Protein AF-A0A1X6PIV1-F1 (afdb_monomer)

Nearest PDB structures (foldseek):
  4rwa-assembly1_A  TM=2.206E-01  e=3.289E+00  Escherichia coli
  4rwa-assembly2_B  TM=2.216E-01  e=5.659E+00  Escherichia coli

Secondary structure (DSSP, 8-state):
--HHHHHHHHHHHHHHHHHHHHHHHHHHHHHHHHHHHHHHHHHHHHHHHHHHHHHHHHHHHHHHHHHHHHHHHHHHTT------------------------------------------------------------------------PPPP-----PPPPHHHHHHHHHHHHHHHTT-BTT-EEEE-SS-EEEEPPP-TT--HHHHHHHHHT-BTTB--HHHHHHHHTTGGGSSS-HHHHHHHHHHS-TTSHHHHHHHHHHHHHHHHHHHHHHHHHHHHHHTTS-SHHHHHHHHHHHS----

Foldseek 3Di:
DDPVVVVVVVVVVVVVVVVVVVVVVVVVVVVVVVVVVVVVVVVVVVVVVCVVVVVVVVVVVVVVVVVVVVVVVVVVVVPDDDDDDDDDDDDDDDDDDDDDDDDDDDDDDDDDDDDDDDDDDDDDDDDDDDDDDDDDDDDDDDDDPDDPPPDPPDPPPPPPPQDPQAVLQVVVVVVLVVVLQQVVWDWDDDSHHIATQDDDDPPDFVLVLLCLQQVRDVSHDHVVVRCVRPNCVNLVDDDPVSSVVCCVSPPCLFLLVLQLVVVCVVCCVPPNRVVSSVVLCVVCPPQDTPVSSRVVSCVVRPDDD

Solvent-accessible surface area (backbone atoms only — not comparable to full-atom values): 19237 Å² total; per-residue (Å²): 135,60,73,68,60,55,54,52,52,53,51,52,51,52,53,52,54,53,54,51,53,50,51,51,54,52,50,50,54,50,51,51,51,52,50,51,54,52,48,54,55,50,50,53,53,48,52,58,49,46,68,55,50,52,56,54,56,47,51,56,52,51,52,52,49,52,56,49,51,52,57,54,49,58,61,59,70,75,72,74,88,79,89,82,92,75,91,78,81,89,75,85,78,77,83,83,79,84,84,88,84,85,90,84,83,85,84,86,85,89,84,85,89,83,85,89,89,88,89,88,79,90,87,84,90,89,90,88,83,86,86,89,86,88,88,84,90,81,90,85,88,79,95,74,88,76,75,81,80,77,73,73,79,70,78,74,77,75,74,72,78,73,41,71,64,24,54,52,28,47,52,54,51,50,54,38,47,74,66,44,27,42,65,94,45,52,72,46,73,59,91,59,44,40,41,61,40,78,77,75,83,79,91,62,57,53,68,55,52,48,36,34,35,70,71,19,48,93,43,32,60,17,46,56,59,46,39,72,76,55,45,73,52,46,45,71,50,77,57,69,71,55,23,54,48,42,53,67,76,66,32,78,83,39,10,54,53,35,39,48,53,53,50,40,72,75,45,26,91,80,62,37,65,67,53,53,53,51,52,54,47,64,74,51,58,92,56,68,55,53,69,51,42,28,52,52,28,28,69,78,33,61,86,86,128

Mean predicted aligned error: 21.58 Å

Organism: Porphyra umbilicalis (NCBI:txid2786)

Radius of gyration: 37.42 Å; Cα contacts (8 Å, |Δi|>4): 170; chains: 1; bounding box: 108×67×101 Å

Sequence (305 aa):
MSRTVKVAVEAVAAASSSGVLDVEQRLSRQIDAVAATTRTRNDERFDELMMVVAPMAQELRDLRREVAALRDGEVASLSWGGGVAVGATPTTAAWGTVSSVSPVADPSTAIQTAVHPAAVDAGGLVARGAPVASLGVVLSPTTARSPLSSRPPLPVACAVPLSAPLIRDRDNVRQLQLAHKLDGVDLFEDGRQCVPMLTMAVGKGWEVALDEYATGLEKRVAIRELEALFGDRWRKVGDKGRARRQGKLYSTRAGIYLAFASEYGKRGAAVGVETIVSDIKAKYAGRGGAIEVFKLARADYPPQF

pLDDT: mean 71.75, std 24.58, range [24.53, 96.5]

Structure (mmCIF, N/CA/C/O backbone):
data_AF-A0A1X6PIV1-F1
#
_entry.id   AF-A0A1X6PIV1-F1
#
loop_
_atom_site.group_PDB
_atom_site.id
_atom_site.type_symbol
_atom_site.label_atom_id
_atom_site.label_alt_id
_atom_site.label_comp_id
_atom_site.label_asym_id
_atom_site.label_entity_id
_atom_site.label_seq_id
_atom_site.pdbx_PDB_ins_code
_atom_site.Cartn_x
_atom_site.Cartn_y
_atom_site.Cartn_z
_atom_site.occupancy
_atom_site.B_iso_or_equiv
_atom_site.auth_seq_id
_atom_site.auth_comp_id
_atom_site.auth_asym_id
_atom_site.auth_atom_id
_atom_site.pdbx_PDB_model_num
ATOM 1 N N . MET A 1 1 ? -49.540 -5.028 39.410 1.00 58.00 1 MET A N 1
ATOM 2 C CA . MET A 1 1 ? -48.324 -5.725 39.889 1.00 58.00 1 MET A CA 1
ATOM 3 C C . MET A 1 1 ? -47.820 -5.034 41.145 1.00 58.00 1 MET A C 1
ATOM 5 O O . MET A 1 1 ? -47.636 -3.823 41.119 1.00 58.00 1 MET A O 1
ATOM 9 N N . SER A 1 2 ? -47.655 -5.769 42.245 1.00 75.69 2 SER A N 1
ATOM 10 C CA . SER A 1 2 ? -47.250 -5.205 43.541 1.00 75.69 2 SER A CA 1
ATOM 11 C C . SER A 1 2 ? -45.775 -4.790 43.543 1.00 75.69 2 SER A C 1
ATOM 13 O O . SER A 1 2 ? -44.947 -5.443 42.911 1.00 75.69 2 SER A O 1
ATOM 15 N N . ARG A 1 3 ? -45.435 -3.726 44.285 1.00 79.81 3 ARG A N 1
ATOM 16 C CA . ARG A 1 3 ? -44.076 -3.153 44.408 1.00 79.81 3 ARG A CA 1
ATOM 17 C C . ARG A 1 3 ? -42.996 -4.207 44.697 1.00 79.81 3 ARG A C 1
ATOM 19 O O . ARG A 1 3 ? -41.895 -4.114 44.170 1.00 79.81 3 ARG A O 1
ATOM 26 N N . THR A 1 4 ? -43.341 -5.241 45.457 1.00 77.88 4 THR A N 1
ATOM 27 C CA . THR A 1 4 ? -42.475 -6.378 45.798 1.00 77.88 4 THR A CA 1
ATOM 28 C C . THR A 1 4 ? -42.041 -7.198 44.580 1.00 77.88 4 THR A C 1
ATOM 30 O O . THR A 1 4 ? -40.888 -7.603 44.494 1.00 77.88 4 THR A O 1
ATOM 33 N N . VAL A 1 5 ? -42.935 -7.401 43.607 1.00 77.38 5 VAL A N 1
ATOM 34 C CA . VAL A 1 5 ? -42.641 -8.171 42.385 1.00 77.38 5 VAL A CA 1
ATOM 35 C C . VAL A 1 5 ? -41.640 -7.420 41.509 1.00 77.38 5 VAL A C 1
ATOM 37 O O . VAL A 1 5 ? -40.714 -8.021 40.978 1.00 77.38 5 VAL A O 1
ATOM 40 N N . LYS A 1 6 ? -41.769 -6.091 41.418 1.00 84.50 6 LYS A N 1
ATOM 41 C CA . LYS A 1 6 ? -40.824 -5.249 40.674 1.00 84.50 6 LYS A CA 1
ATOM 42 C C . LYS A 1 6 ? -39.410 -5.317 41.266 1.00 84.50 6 LYS A C 1
ATOM 44 O O . LYS A 1 6 ? -38.455 -5.517 40.526 1.00 84.50 6 LYS A O 1
ATOM 49 N N . VAL A 1 7 ? -39.294 -5.226 42.593 1.00 81.88 7 VAL A N 1
ATOM 50 C CA . VAL A 1 7 ? -37.999 -5.318 43.293 1.00 81.88 7 VAL A CA 1
ATOM 51 C C . VAL A 1 7 ? -37.350 -6.691 43.090 1.00 81.88 7 VAL A C 1
ATOM 53 O O . VAL A 1 7 ? -36.146 -6.770 42.866 1.00 81.88 7 VAL A O 1
ATOM 56 N N . ALA A 1 8 ? -38.138 -7.770 43.112 1.00 75.50 8 ALA A N 1
ATOM 57 C CA . ALA A 1 8 ? -37.625 -9.115 42.860 1.00 75.50 8 ALA A CA 1
ATOM 58 C C . ALA A 1 8 ? -37.081 -9.276 41.426 1.00 75.50 8 ALA A C 1
ATOM 60 O O . ALA A 1 8 ? -36.011 -9.849 41.241 1.00 75.50 8 ALA A O 1
ATOM 61 N N . VAL A 1 9 ? -37.771 -8.731 40.418 1.00 72.69 9 VAL A N 1
ATOM 62 C CA . VAL A 1 9 ? -37.322 -8.781 39.013 1.00 72.69 9 VAL A CA 1
ATOM 63 C C . VAL A 1 9 ? -36.038 -7.974 38.803 1.00 72.69 9 VAL A C 1
ATOM 65 O O . VAL A 1 9 ? -35.112 -8.460 38.157 1.00 72.69 9 VAL A O 1
ATOM 68 N N . GLU A 1 10 ? -35.946 -6.775 39.380 1.00 78.56 10 GLU A N 1
ATOM 69 C CA . GLU A 1 10 ? -34.739 -5.941 39.295 1.00 78.56 10 GLU A CA 1
ATOM 70 C C . GLU A 1 10 ? -33.536 -6.605 39.987 1.00 78.56 10 GLU A C 1
ATOM 72 O O . GLU A 1 10 ? -32.425 -6.576 39.455 1.00 78.56 10 GLU A O 1
ATOM 77 N N . ALA A 1 11 ? -33.753 -7.279 41.122 1.00 74.19 11 ALA A N 1
ATOM 78 C CA . ALA A 1 11 ? -32.708 -8.033 41.812 1.00 74.19 11 ALA A CA 1
ATOM 79 C C . ALA A 1 11 ? -32.216 -9.240 40.992 1.00 74.19 11 ALA A C 1
ATOM 81 O O . ALA A 1 11 ? -31.011 -9.478 40.912 1.00 74.19 11 ALA A O 1
ATOM 82 N N . VAL A 1 12 ? -33.126 -9.971 40.340 1.00 71.56 12 VAL A N 1
ATOM 83 C CA . VAL A 1 12 ? -32.774 -11.095 39.454 1.00 71.56 12 VAL A CA 1
ATOM 84 C C . VAL A 1 12 ? -32.026 -10.610 38.210 1.00 71.56 12 VAL A C 1
ATOM 86 O O . VAL A 1 12 ? -31.042 -11.235 37.810 1.00 71.56 12 VAL A O 1
ATOM 89 N N . ALA A 1 13 ? -32.432 -9.481 37.624 1.00 75.44 13 ALA A N 1
ATOM 90 C CA . ALA A 1 13 ? -31.735 -8.881 36.488 1.00 75.44 13 ALA A CA 1
ATOM 91 C C . ALA A 1 13 ? -30.311 -8.434 36.866 1.00 75.44 13 ALA A C 1
ATOM 93 O O . ALA A 1 13 ? -29.364 -8.743 36.144 1.00 75.44 13 ALA A O 1
ATOM 94 N N . ALA A 1 14 ? -30.142 -7.791 38.026 1.00 65.50 14 ALA A N 1
ATOM 95 C CA . ALA A 1 14 ? -28.835 -7.364 38.525 1.00 65.50 14 ALA A CA 1
ATOM 96 C C . ALA A 1 14 ? -27.913 -8.551 38.867 1.00 65.50 14 ALA A C 1
ATOM 98 O O . ALA A 1 14 ? -26.722 -8.531 38.546 1.00 65.50 14 ALA A O 1
ATOM 99 N N . ALA A 1 15 ? -28.459 -9.609 39.477 1.00 62.28 15 ALA A N 1
ATOM 100 C CA . ALA A 1 15 ? -27.716 -10.839 39.744 1.00 62.28 15 ALA A CA 1
ATOM 101 C C . ALA A 1 15 ? -27.283 -11.527 38.437 1.00 62.28 15 ALA A C 1
ATOM 103 O O . ALA A 1 15 ? -26.134 -11.949 38.313 1.00 62.28 15 ALA A O 1
ATOM 104 N N . SER A 1 16 ? -28.168 -11.556 37.435 1.00 67.44 16 SER A N 1
ATOM 105 C CA . SER A 1 16 ? -27.872 -12.124 36.114 1.00 67.44 16 SER A CA 1
ATOM 106 C C . SER 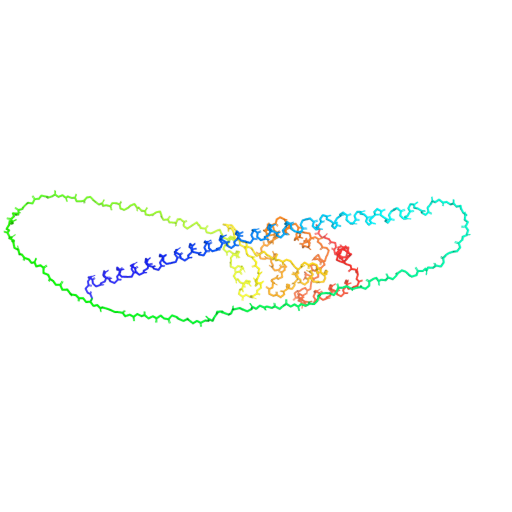A 1 16 ? -26.784 -11.332 35.385 1.00 67.44 16 SER A C 1
ATOM 108 O O . SER A 1 16 ? -25.838 -11.929 34.875 1.00 67.44 16 SER A O 1
ATOM 110 N N . SER A 1 17 ? -26.842 -9.994 35.396 1.00 67.81 17 SER A N 1
ATOM 111 C CA . SER A 1 17 ? -25.794 -9.163 34.785 1.00 67.81 17 SER A CA 1
ATOM 112 C C . SER A 1 17 ? -24.446 -9.302 35.494 1.00 67.81 17 SER A C 1
ATOM 114 O O . SER A 1 17 ? -23.404 -9.294 34.845 1.00 67.81 17 SER A O 1
ATOM 116 N N . SER A 1 18 ? -24.451 -9.468 36.820 1.00 76.25 18 SER A N 1
ATOM 117 C CA . SER A 1 18 ? -23.220 -9.673 37.589 1.00 76.25 18 SER A CA 1
ATOM 118 C C . SER A 1 18 ? -22.558 -11.014 37.269 1.00 76.25 18 SER A C 1
ATOM 120 O O . SER A 1 18 ? -21.332 -11.079 37.222 1.00 76.25 18 SER A O 1
ATOM 122 N N . GLY A 1 19 ? -23.348 -12.068 37.039 1.00 79.31 19 GLY A N 1
ATOM 123 C CA . GLY A 1 19 ? -22.830 -13.376 36.636 1.00 79.31 19 GLY A CA 1
ATOM 124 C C . GLY A 1 19 ? -22.183 -13.349 35.250 1.00 79.31 19 GLY A C 1
ATOM 125 O O . GLY A 1 19 ? -21.117 -13.925 35.060 1.00 79.31 19 GLY A O 1
ATOM 126 N N . VAL A 1 20 ? -22.781 -12.626 34.297 1.00 81.25 20 VAL A N 1
ATOM 127 C CA . VAL A 1 20 ? -22.223 -12.472 32.941 1.00 81.25 20 VAL A CA 1
ATOM 128 C C . VAL A 1 20 ? -20.881 -11.733 32.972 1.00 81.25 20 VAL A C 1
ATOM 130 O O . VAL A 1 20 ? -19.918 -12.200 32.370 1.00 81.25 20 VAL A O 1
ATOM 133 N N . LEU A 1 21 ? -20.778 -10.638 33.732 1.00 81.44 21 LEU A N 1
ATOM 134 C CA . LEU A 1 21 ? -19.530 -9.873 33.847 1.00 81.44 21 LEU A CA 1
ATOM 135 C C . LEU A 1 21 ? -18.393 -10.669 34.506 1.00 81.44 21 LEU A C 1
ATOM 137 O O . LEU A 1 21 ? -17.235 -10.519 34.114 1.00 81.44 21 LEU A O 1
ATOM 141 N N . ASP A 1 22 ? -18.696 -11.521 35.490 1.00 89.44 22 ASP A N 1
ATOM 142 C CA . ASP A 1 22 ? -17.691 -12.398 36.105 1.00 89.44 22 ASP A CA 1
ATOM 143 C C . ASP A 1 22 ? -17.137 -13.416 35.095 1.00 89.44 22 ASP A C 1
ATOM 145 O O . ASP A 1 22 ? -15.920 -13.599 34.983 1.00 89.44 22 ASP A O 1
ATOM 149 N N . VAL A 1 23 ? -18.023 -14.011 34.288 1.00 84.69 23 VAL A N 1
ATOM 150 C CA . VAL A 1 23 ? -17.644 -14.948 33.223 1.00 84.69 23 VAL A CA 1
ATOM 151 C C . VAL A 1 23 ? -16.792 -14.259 32.156 1.00 84.69 23 VAL A C 1
ATOM 153 O O . VAL A 1 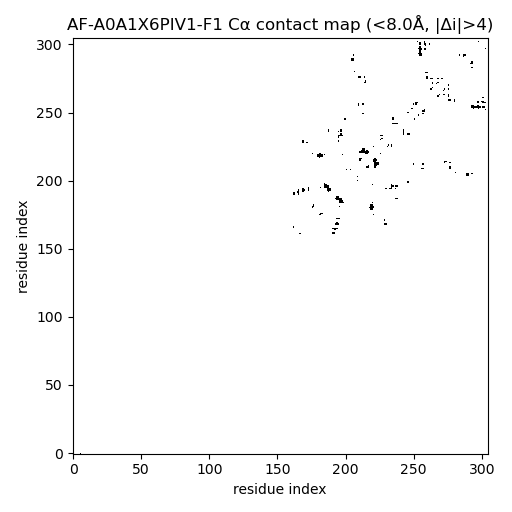23 ? -15.748 -14.798 31.785 1.00 84.69 23 VAL A O 1
ATOM 156 N N . GLU A 1 24 ? -17.172 -13.063 31.702 1.00 87.88 24 GLU A N 1
ATOM 157 C CA . GLU A 1 24 ? -16.392 -12.293 30.723 1.00 87.88 24 GLU A CA 1
ATOM 158 C C . GLU A 1 24 ? -14.991 -11.958 31.244 1.00 87.88 24 GLU A C 1
ATOM 160 O O . GLU A 1 24 ? -13.993 -12.187 30.555 1.00 87.88 24 GLU A O 1
ATOM 165 N N . GLN A 1 25 ? -14.883 -11.484 32.489 1.00 89.12 25 GLN A N 1
ATOM 166 C CA . GLN A 1 25 ? -13.584 -11.186 33.093 1.00 89.12 25 GLN A CA 1
ATOM 167 C C . GLN A 1 25 ? -12.726 -12.440 33.262 1.00 89.12 25 GLN A C 1
ATOM 169 O O . GLN A 1 25 ? -11.513 -12.399 33.042 1.00 89.12 25 GLN A O 1
ATOM 174 N N . ARG A 1 26 ? -13.331 -13.563 33.656 1.00 90.50 26 ARG A N 1
ATOM 175 C CA . ARG A 1 26 ? -12.626 -14.840 33.772 1.00 90.50 26 ARG A CA 1
ATOM 176 C C . ARG A 1 26 ? -12.111 -15.314 32.414 1.00 90.50 26 ARG A C 1
ATOM 178 O O . ARG A 1 26 ? -10.955 -15.727 32.338 1.00 90.50 26 ARG A O 1
ATOM 185 N N . LEU A 1 27 ? -12.927 -15.220 31.365 1.00 90.31 27 LEU A N 1
ATOM 186 C CA . LEU A 1 27 ? -12.536 -15.592 30.007 1.00 90.31 27 LEU A CA 1
ATOM 187 C C . LEU A 1 27 ? -11.404 -14.691 29.492 1.00 90.31 27 LEU A C 1
ATOM 189 O O . LEU A 1 27 ? -10.422 -15.198 28.957 1.00 90.31 27 LEU A O 1
ATOM 193 N N . SER A 1 28 ? -11.488 -13.378 29.731 1.00 86.00 28 SER A N 1
ATOM 194 C CA . SER A 1 28 ? -10.430 -12.428 29.363 1.00 86.00 28 SER A CA 1
ATOM 195 C C . SER A 1 28 ? -9.091 -12.810 29.997 1.00 86.00 28 SER A C 1
ATOM 197 O O . SER A 1 28 ? -8.093 -12.928 29.294 1.00 86.00 28 SER A O 1
ATOM 199 N N . ARG A 1 29 ? -9.074 -13.116 31.305 1.00 90.31 29 ARG A N 1
ATOM 200 C CA . ARG A 1 29 ? -7.850 -13.554 32.004 1.00 90.31 29 ARG A CA 1
ATOM 201 C C . ARG A 1 29 ? -7.295 -14.869 31.448 1.00 90.31 29 ARG A C 1
ATOM 203 O O . ARG A 1 29 ? -6.081 -15.046 31.400 1.00 90.31 29 ARG A O 1
ATOM 210 N N . GLN A 1 30 ? -8.163 -15.795 31.040 1.00 89.81 30 GLN A N 1
ATOM 211 C CA . GLN A 1 30 ? -7.741 -17.056 30.425 1.00 89.81 30 GLN A CA 1
ATOM 212 C C . GLN A 1 30 ? -7.116 -16.833 29.045 1.00 89.81 30 GLN A C 1
ATOM 214 O O . GLN A 1 30 ? -6.070 -17.412 28.760 1.00 89.81 30 GLN A O 1
ATOM 219 N N . ILE A 1 31 ? -7.709 -15.968 28.218 1.00 91.00 31 ILE A N 1
ATOM 220 C CA . ILE A 1 31 ? -7.158 -15.599 26.908 1.00 91.00 31 ILE A CA 1
ATOM 221 C C . ILE A 1 31 ? -5.792 -14.929 27.080 1.00 91.00 31 ILE A C 1
ATOM 223 O O . ILE A 1 31 ? -4.844 -15.311 26.396 1.00 91.00 31 ILE A O 1
ATOM 227 N N . ASP A 1 32 ? -5.658 -14.005 28.033 1.00 91.88 32 ASP A N 1
ATOM 228 C CA . ASP A 1 32 ? -4.387 -13.331 28.315 1.00 91.88 32 ASP A CA 1
ATOM 229 C C . ASP A 1 32 ? -3.300 -14.318 28.771 1.00 91.88 32 ASP A C 1
ATOM 231 O O . ASP A 1 32 ? -2.155 -14.236 28.319 1.00 91.88 32 ASP A O 1
ATOM 235 N N . ALA A 1 33 ? -3.652 -15.301 29.607 1.00 90.38 33 ALA A N 1
ATOM 236 C CA . ALA A 1 33 ? -2.728 -16.350 30.040 1.00 90.38 33 ALA A CA 1
ATOM 237 C C . ALA A 1 33 ? -2.290 -17.265 28.879 1.00 90.38 33 ALA A C 1
ATOM 239 O O . ALA A 1 33 ? -1.106 -17.594 28.747 1.00 90.38 33 ALA A O 1
ATOM 240 N N . VAL A 1 34 ? -3.219 -17.648 27.997 1.00 90.44 34 VAL A N 1
ATOM 241 C CA . VAL A 1 34 ? -2.906 -18.439 26.793 1.00 90.44 34 VAL A CA 1
ATOM 242 C C . VAL A 1 34 ? -2.041 -17.632 25.820 1.00 90.44 34 VAL A C 1
ATOM 244 O O . VAL A 1 34 ? -1.077 -18.156 25.262 1.00 90.44 34 VAL A O 1
ATOM 247 N N . ALA A 1 35 ? -2.322 -16.341 25.648 1.00 91.19 35 ALA A N 1
ATOM 248 C CA . ALA A 1 35 ? -1.519 -15.463 24.808 1.00 91.19 35 ALA A CA 1
ATOM 249 C C . ALA A 1 35 ? -0.091 -15.305 25.356 1.00 91.19 35 ALA A C 1
ATOM 251 O O . ALA A 1 35 ? 0.866 -15.372 24.585 1.00 91.19 35 ALA A O 1
ATOM 252 N N . ALA A 1 36 ? 0.065 -15.142 26.674 1.00 89.94 36 ALA A N 1
ATOM 253 C CA . ALA A 1 36 ? 1.372 -15.046 27.321 1.00 89.94 36 ALA A CA 1
ATOM 254 C C . ALA A 1 36 ? 2.196 -16.328 27.129 1.00 89.94 36 ALA A C 1
ATOM 256 O O . ALA A 1 36 ? 3.320 -16.263 26.639 1.00 89.94 36 ALA A O 1
ATOM 257 N N . THR A 1 37 ? 1.610 -17.493 27.420 1.00 89.19 37 THR A N 1
ATOM 258 C CA . THR A 1 37 ? 2.287 -18.793 27.247 1.00 89.19 37 THR A CA 1
ATOM 259 C C . THR A 1 37 ? 2.653 -19.077 25.789 1.00 89.19 37 THR A C 1
ATOM 261 O O . THR A 1 37 ? 3.738 -19.586 25.511 1.00 89.19 37 THR A O 1
ATOM 264 N N . THR A 1 38 ? 1.794 -18.693 24.842 1.00 89.75 38 THR A N 1
ATOM 265 C CA . THR A 1 38 ? 2.070 -18.842 23.405 1.00 89.75 38 THR A CA 1
ATOM 266 C C . THR A 1 38 ? 3.236 -17.962 22.954 1.00 89.75 38 THR A C 1
ATOM 268 O O . THR A 1 38 ? 4.071 -18.424 22.180 1.00 89.75 38 THR A O 1
ATOM 271 N N . ARG A 1 39 ? 3.328 -16.715 23.443 1.00 90.88 39 ARG A N 1
ATOM 272 C CA . ARG A 1 39 ? 4.473 -15.834 23.150 1.00 90.88 39 ARG A CA 1
ATOM 273 C C . ARG A 1 39 ? 5.771 -16.426 23.685 1.00 90.88 39 ARG A C 1
ATOM 275 O O . ARG A 1 39 ? 6.687 -16.606 22.898 1.00 90.88 39 ARG A O 1
ATOM 282 N N . THR A 1 40 ? 5.800 -16.836 24.954 1.00 93.00 40 THR A N 1
ATOM 283 C CA . THR A 1 40 ? 6.991 -17.452 25.564 1.00 93.00 40 THR A CA 1
ATOM 284 C C . THR A 1 40 ? 7.463 -18.677 24.782 1.00 93.00 40 THR A C 1
ATOM 286 O O . THR A 1 40 ? 8.632 -18.760 24.426 1.00 93.00 40 THR A O 1
ATOM 289 N N . ARG A 1 41 ? 6.547 -19.581 24.409 1.00 91.31 41 ARG A N 1
ATOM 290 C CA . ARG A 1 41 ? 6.883 -20.763 23.599 1.00 91.31 41 ARG A CA 1
ATOM 291 C C . ARG A 1 41 ? 7.448 -20.400 22.221 1.00 91.31 41 ARG A C 1
ATOM 293 O O . ARG A 1 41 ? 8.298 -21.115 21.695 1.00 91.31 41 ARG A O 1
ATOM 300 N N . ASN A 1 42 ? 6.929 -19.348 21.591 1.00 89.81 42 ASN A N 1
ATOM 301 C CA . ASN A 1 42 ? 7.419 -18.900 20.289 1.00 89.81 42 ASN A CA 1
ATOM 302 C C . ASN A 1 42 ? 8.796 -18.238 20.398 1.00 89.81 42 ASN A C 1
ATOM 304 O O . ASN A 1 42 ? 9.623 -18.466 19.519 1.00 89.81 42 ASN A O 1
ATOM 308 N N . ASP A 1 43 ? 9.043 -17.477 21.465 1.00 88.50 43 ASP A N 1
ATOM 309 C CA . ASP A 1 43 ? 10.343 -16.864 21.745 1.00 88.50 43 ASP A CA 1
ATOM 310 C C . ASP A 1 43 ? 11.405 -17.948 21.992 1.00 88.50 43 ASP A C 1
ATOM 312 O O . ASP A 1 43 ? 12.441 -17.943 21.333 1.00 88.50 43 ASP A O 1
ATOM 316 N N . GLU A 1 44 ? 11.099 -18.960 22.814 1.00 90.12 44 GLU A N 1
ATOM 317 C CA . GLU A 1 44 ? 11.976 -20.123 23.040 1.00 90.12 44 GLU A CA 1
ATOM 318 C C . GLU A 1 44 ? 12.308 -20.855 21.729 1.00 90.12 44 GLU A C 1
ATOM 320 O O . GLU A 1 44 ? 13.471 -21.128 21.435 1.00 90.12 44 GLU A O 1
ATOM 325 N N . ARG A 1 45 ? 11.300 -21.120 20.885 1.00 91.56 45 ARG A N 1
ATOM 326 C CA . ARG A 1 45 ? 11.511 -21.747 19.567 1.00 91.56 45 ARG A CA 1
ATOM 327 C C . ARG A 1 45 ? 12.343 -20.885 18.624 1.00 91.56 45 ARG A C 1
ATOM 329 O O . ARG A 1 45 ? 13.073 -21.419 17.787 1.00 91.56 45 ARG A O 1
ATOM 336 N N . PHE A 1 46 ? 12.192 -19.567 18.698 1.00 89.81 46 PHE A N 1
ATOM 337 C CA . PHE A 1 46 ? 12.984 -18.646 17.897 1.00 89.81 46 PHE A CA 1
ATOM 338 C C . PHE A 1 46 ? 14.442 -18.640 18.361 1.00 89.81 46 PHE A C 1
ATOM 340 O O . PHE A 1 46 ? 15.336 -18.716 17.518 1.00 89.81 46 PHE A O 1
ATOM 347 N N . ASP A 1 47 ? 14.684 -18.632 19.670 1.00 90.00 47 ASP A N 1
ATOM 348 C CA . ASP A 1 47 ? 16.026 -18.723 20.246 1.00 90.00 47 ASP A CA 1
ATOM 349 C C . ASP A 1 47 ? 16.705 -20.051 19.875 1.00 90.00 47 ASP A C 1
ATOM 351 O O . ASP A 1 47 ? 17.841 -20.047 19.393 1.00 90.00 47 ASP A O 1
ATOM 355 N N . GLU A 1 48 ? 15.994 -21.180 19.974 1.00 91.62 48 GLU A N 1
ATOM 356 C CA . GLU A 1 48 ? 16.472 -22.492 19.510 1.00 91.62 48 GLU A CA 1
ATOM 357 C C . GLU A 1 48 ? 16.841 -22.482 18.018 1.00 91.62 48 GLU A C 1
ATOM 359 O O . GLU A 1 48 ? 17.900 -22.977 17.624 1.00 91.62 48 GLU A O 1
ATOM 364 N N . LEU A 1 49 ? 16.004 -21.877 17.168 1.00 94.25 49 LEU A N 1
ATOM 365 C CA . LEU A 1 49 ? 16.292 -21.750 15.739 1.00 94.25 49 LEU A CA 1
ATOM 366 C C . LEU A 1 49 ? 17.525 -20.870 15.490 1.00 94.25 49 LEU A C 1
ATOM 368 O O . LEU A 1 49 ? 18.360 -21.190 14.638 1.00 94.25 49 LEU A O 1
ATOM 372 N N . MET A 1 50 ? 17.667 -19.772 16.231 1.00 92.88 50 MET A N 1
ATOM 373 C CA . MET A 1 50 ? 18.807 -18.867 16.104 1.00 92.88 50 MET A CA 1
ATOM 374 C C . MET A 1 50 ? 20.121 -19.520 16.539 1.00 92.88 50 MET A C 1
ATOM 376 O O . MET A 1 50 ? 21.150 -19.225 15.928 1.00 92.88 50 MET A O 1
ATOM 380 N N . MET A 1 51 ? 20.090 -20.464 17.485 1.00 93.19 51 MET A N 1
ATOM 381 C CA . MET A 1 51 ? 21.258 -21.277 17.847 1.00 93.19 51 MET A CA 1
ATOM 382 C C . MET A 1 51 ? 21.772 -22.148 16.692 1.00 93.19 51 MET A C 1
ATOM 384 O O . MET A 1 51 ? 22.963 -22.447 16.653 1.00 93.19 51 MET A O 1
ATOM 388 N N . VAL A 1 52 ? 20.924 -22.509 15.722 1.00 94.00 52 VAL A N 1
ATOM 389 C CA . VAL A 1 52 ? 21.320 -23.269 14.519 1.00 94.00 52 VAL A CA 1
ATOM 390 C C . VAL A 1 52 ? 21.659 -22.340 13.349 1.00 94.00 52 VAL A C 1
ATOM 392 O O . VAL A 1 52 ? 22.638 -22.543 12.630 1.00 94.00 52 VAL A O 1
ATOM 395 N N . VAL A 1 53 ? 20.866 -21.286 13.149 1.00 92.94 53 VAL A N 1
ATOM 396 C CA . VAL A 1 53 ? 21.006 -20.389 11.992 1.00 92.94 53 VAL A CA 1
ATOM 397 C C . VAL A 1 53 ? 22.211 -19.452 12.128 1.00 92.94 53 VAL A C 1
ATOM 399 O O . VAL A 1 53 ? 22.882 -19.173 11.132 1.00 92.94 53 VAL A O 1
ATOM 402 N N . ALA A 1 54 ? 22.517 -18.963 13.334 1.00 90.50 54 ALA A N 1
ATOM 403 C CA . ALA A 1 54 ? 23.651 -18.068 13.563 1.00 90.50 54 ALA A CA 1
ATOM 404 C C . ALA A 1 54 ? 25.018 -18.694 13.208 1.00 90.50 54 ALA A C 1
ATOM 406 O O . ALA A 1 54 ? 25.758 -18.043 12.458 1.00 90.50 54 ALA A O 1
ATOM 407 N N . PRO A 1 55 ? 25.364 -19.918 13.663 1.00 92.81 55 PRO A N 1
ATOM 408 C CA . PRO A 1 55 ? 26.620 -20.558 13.274 1.00 92.81 55 PRO A CA 1
ATOM 409 C C . PRO A 1 55 ? 26.656 -20.887 11.778 1.00 92.81 55 PRO A C 1
ATOM 411 O O . PRO A 1 55 ? 27.637 -20.563 11.118 1.00 92.81 55 PRO A O 1
ATOM 414 N N . MET A 1 56 ? 25.561 -21.377 11.191 1.00 94.06 56 MET A N 1
ATOM 415 C CA . MET A 1 56 ? 25.495 -21.637 9.745 1.00 94.06 56 MET A CA 1
ATOM 416 C C . MET A 1 56 ? 25.735 -20.365 8.910 1.00 94.06 56 MET A C 1
ATOM 418 O O . MET A 1 56 ? 26.439 -20.373 7.898 1.00 94.06 56 MET A O 1
ATOM 422 N N . ALA A 1 57 ? 25.186 -19.226 9.340 1.00 91.50 57 ALA A N 1
ATOM 423 C CA . ALA A 1 57 ? 25.428 -17.945 8.684 1.00 91.50 57 ALA A CA 1
ATOM 424 C C . ALA A 1 57 ? 26.879 -17.458 8.847 1.00 91.50 57 ALA A C 1
ATOM 426 O O . ALA A 1 57 ? 27.357 -16.691 8.005 1.00 91.50 57 ALA A O 1
ATOM 427 N N . GLN A 1 58 ? 27.555 -17.850 9.930 1.00 93.19 58 GLN A N 1
ATOM 428 C CA . GLN A 1 58 ? 28.975 -17.589 10.141 1.00 93.19 58 GLN A CA 1
ATOM 429 C C . GLN A 1 58 ? 29.829 -18.454 9.208 1.00 93.19 58 GLN A C 1
ATOM 431 O O . GLN A 1 58 ? 30.627 -17.890 8.464 1.00 93.19 58 GLN A O 1
ATOM 436 N N . GLU A 1 59 ? 29.572 -19.760 9.140 1.00 94.38 59 GLU A N 1
ATOM 437 C CA . GLU A 1 59 ? 30.259 -20.687 8.228 1.00 94.38 59 GLU A CA 1
ATOM 438 C C . GLU A 1 59 ? 30.135 -20.244 6.767 1.00 94.38 59 GLU A C 1
ATOM 440 O O . GLU A 1 59 ? 31.125 -20.180 6.045 1.00 94.38 59 GLU A O 1
ATOM 445 N N . LEU A 1 60 ? 28.943 -19.820 6.329 1.00 95.62 60 LEU A N 1
ATOM 446 C CA . LEU A 1 60 ? 28.760 -19.278 4.978 1.00 95.62 60 LEU A CA 1
ATOM 447 C C . LEU A 1 60 ? 29.576 -18.004 4.726 1.00 95.62 60 LEU A C 1
ATOM 449 O O . LEU A 1 60 ? 29.978 -17.741 3.591 1.00 95.62 60 LEU A O 1
ATOM 453 N N . ARG A 1 61 ? 29.792 -17.171 5.750 1.00 95.38 61 ARG A N 1
ATOM 454 C CA . ARG A 1 61 ? 30.649 -15.982 5.632 1.00 95.38 61 ARG A CA 1
ATOM 455 C C . ARG A 1 61 ? 32.121 -16.373 5.572 1.00 95.38 61 ARG A C 1
ATOM 457 O O . ARG A 1 61 ? 32.847 -15.767 4.790 1.00 95.38 61 ARG A O 1
ATOM 464 N N . ASP A 1 62 ? 32.535 -17.368 6.343 1.00 95.12 62 ASP A N 1
ATOM 465 C CA . ASP A 1 62 ? 33.902 -17.891 6.347 1.00 95.12 62 ASP A CA 1
ATOM 466 C C . ASP A 1 62 ? 34.230 -18.545 4.997 1.00 95.12 62 ASP A C 1
ATOM 468 O O . ASP A 1 62 ? 35.155 -18.094 4.322 1.00 95.12 62 ASP A O 1
ATOM 472 N N . LEU A 1 63 ? 33.358 -19.424 4.498 1.00 95.38 63 LEU A N 1
ATOM 473 C CA . LEU A 1 63 ? 33.483 -20.047 3.179 1.00 95.38 63 LEU A CA 1
ATOM 474 C C . LEU A 1 63 ? 33.546 -19.013 2.045 1.00 95.38 63 LEU A C 1
ATOM 476 O O . LEU A 1 63 ? 34.346 -19.131 1.121 1.00 95.38 63 LEU A O 1
ATOM 480 N N . ARG A 1 64 ? 32.735 -17.947 2.110 1.00 94.50 64 ARG A N 1
ATOM 481 C CA . ARG A 1 64 ? 32.805 -16.851 1.126 1.00 94.50 64 ARG A CA 1
ATOM 482 C C . ARG A 1 64 ? 34.148 -16.118 1.150 1.00 94.50 64 ARG A C 1
ATOM 484 O O . ARG A 1 64 ? 34.582 -15.667 0.093 1.00 94.50 64 ARG A O 1
ATOM 491 N N . ARG A 1 65 ? 34.791 -15.976 2.317 1.00 93.88 65 ARG A N 1
ATOM 492 C CA . ARG A 1 65 ? 36.135 -15.379 2.412 1.00 93.88 65 ARG A CA 1
ATOM 493 C C . ARG A 1 65 ? 37.199 -16.320 1.854 1.00 93.88 65 ARG A C 1
ATOM 495 O O . ARG A 1 65 ? 38.070 -15.850 1.134 1.00 93.88 65 ARG A O 1
ATOM 502 N N . GLU A 1 66 ? 37.097 -17.619 2.120 1.00 92.25 66 GLU A N 1
ATOM 503 C CA . GLU A 1 66 ? 38.011 -18.628 1.565 1.00 92.25 66 GLU A CA 1
ATOM 504 C C . GLU A 1 66 ? 37.920 -18.705 0.037 1.00 92.25 66 GLU A C 1
ATOM 506 O O . GLU A 1 66 ? 38.941 -18.652 -0.646 1.00 92.25 66 GLU A O 1
ATOM 511 N N . VAL A 1 67 ? 36.704 -18.726 -0.520 1.00 92.81 67 VAL A N 1
ATOM 512 C CA . VAL A 1 67 ? 36.488 -18.706 -1.978 1.00 92.81 67 VAL A CA 1
ATOM 513 C C . VAL A 1 67 ? 37.056 -17.432 -2.612 1.00 92.81 67 VAL A C 1
ATOM 515 O O . VAL A 1 67 ? 37.642 -17.494 -3.692 1.00 92.81 67 VAL A O 1
ATOM 518 N N . ALA A 1 68 ? 36.915 -16.276 -1.955 1.00 89.75 68 ALA A N 1
ATOM 519 C CA . ALA A 1 68 ? 37.518 -15.034 -2.434 1.00 89.75 68 ALA A CA 1
ATOM 520 C C . ALA A 1 68 ? 39.056 -15.101 -2.415 1.00 89.75 68 ALA A C 1
ATOM 522 O O . ALA A 1 68 ? 39.689 -14.750 -3.406 1.00 89.75 68 ALA A O 1
ATOM 523 N N . ALA A 1 69 ? 39.648 -15.627 -1.338 1.00 86.88 69 ALA A N 1
ATOM 524 C CA . ALA A 1 69 ? 41.096 -15.780 -1.218 1.00 86.88 69 ALA A CA 1
ATOM 525 C C . ALA A 1 69 ? 41.681 -16.741 -2.268 1.00 86.88 69 ALA A C 1
ATOM 527 O O . ALA A 1 69 ? 42.735 -16.455 -2.832 1.00 86.88 69 ALA A O 1
ATOM 528 N N . LEU A 1 70 ? 40.993 -17.848 -2.575 1.00 86.88 70 LEU A N 1
ATOM 529 C CA . LEU A 1 70 ? 41.404 -18.773 -3.638 1.00 86.88 70 LEU A CA 1
ATOM 530 C C . LEU A 1 70 ? 41.363 -18.105 -5.016 1.00 86.88 70 LEU A C 1
ATOM 532 O O . LEU A 1 70 ? 42.307 -18.240 -5.790 1.00 86.88 70 LEU A O 1
ATOM 536 N N . ARG A 1 71 ? 40.311 -17.327 -5.293 1.00 81.31 71 ARG A N 1
ATOM 537 C CA . ARG A 1 71 ? 40.180 -16.585 -6.551 1.00 81.31 71 ARG A CA 1
ATOM 538 C C . ARG A 1 71 ? 41.285 -15.539 -6.727 1.00 81.31 71 ARG A C 1
ATOM 540 O O . ARG A 1 71 ? 41.803 -15.391 -7.830 1.00 81.31 71 ARG A O 1
ATOM 547 N N . ASP A 1 72 ? 41.660 -14.839 -5.661 1.00 76.75 72 ASP A N 1
ATOM 548 C CA . ASP A 1 72 ? 42.718 -13.824 -5.710 1.00 76.75 72 ASP A CA 1
ATOM 549 C C . ASP A 1 72 ? 44.126 -14.458 -5.745 1.00 76.75 72 ASP A C 1
ATOM 551 O O . ASP A 1 72 ? 45.029 -13.940 -6.406 1.00 76.75 72 ASP A O 1
ATOM 555 N N . GLY A 1 73 ? 44.310 -15.619 -5.106 1.00 59.72 73 GLY A N 1
ATOM 556 C CA . GLY A 1 73 ? 45.546 -16.409 -5.161 1.00 59.72 73 GLY A CA 1
ATOM 557 C C . GLY A 1 73 ? 45.809 -17.049 -6.530 1.00 59.72 73 GLY A C 1
ATOM 558 O O . GLY A 1 73 ? 46.954 -17.089 -6.982 1.00 59.72 73 GLY A O 1
ATOM 559 N N . GLU A 1 74 ? 44.760 -17.478 -7.236 1.00 52.69 74 GLU A N 1
ATOM 560 C CA . GLU A 1 74 ? 44.857 -18.001 -8.607 1.00 52.69 74 GLU A CA 1
ATOM 561 C C . GLU A 1 74 ? 45.240 -16.899 -9.615 1.00 52.69 74 GLU A C 1
ATOM 563 O O . GLU A 1 74 ? 45.997 -17.145 -10.554 1.00 52.69 74 GLU A O 1
ATOM 568 N N . VAL A 1 75 ? 44.828 -15.649 -9.366 1.00 48.25 75 VAL A N 1
ATOM 569 C CA . VAL A 1 75 ? 45.263 -14.478 -10.151 1.00 48.25 75 VAL A CA 1
ATOM 570 C C . VAL A 1 75 ? 46.711 -14.082 -9.828 1.00 48.25 75 VAL A C 1
ATOM 572 O O . VAL A 1 75 ? 47.445 -13.671 -10.728 1.00 48.25 75 VAL A O 1
ATOM 575 N N . ALA A 1 76 ? 47.167 -14.254 -8.583 1.00 44.12 76 ALA A N 1
ATOM 576 C CA . ALA A 1 76 ? 48.555 -13.982 -8.201 1.00 44.12 76 ALA A CA 1
ATOM 577 C C . ALA A 1 76 ? 49.553 -15.036 -8.728 1.00 44.12 76 ALA A C 1
ATOM 579 O O . ALA A 1 76 ? 50.705 -14.699 -9.006 1.00 44.12 76 ALA A O 1
ATOM 580 N N . SER A 1 77 ? 49.127 -16.290 -8.930 1.00 43.44 77 SER A N 1
ATOM 581 C CA . SER A 1 77 ? 50.005 -17.367 -9.418 1.00 43.44 77 SER A CA 1
ATOM 582 C C . SER A 1 77 ? 50.283 -17.330 -10.931 1.00 43.44 77 SER A C 1
ATOM 584 O O . SER A 1 77 ? 51.159 -18.060 -11.396 1.00 43.44 77 SER A O 1
ATOM 586 N N . LEU A 1 78 ? 49.588 -16.493 -11.710 1.00 44.25 78 LEU A N 1
ATOM 587 C CA . LEU A 1 78 ? 49.784 -16.375 -13.166 1.00 44.25 78 LEU A CA 1
ATOM 588 C C . LEU A 1 78 ? 50.710 -15.221 -13.585 1.00 44.25 78 LEU A C 1
ATOM 590 O O . LEU A 1 78 ? 50.847 -14.938 -14.774 1.00 44.25 78 LEU A O 1
ATOM 594 N N . SER A 1 79 ? 51.391 -14.578 -12.634 1.00 46.69 79 SER A N 1
ATOM 595 C CA . SER A 1 79 ? 52.348 -13.505 -12.916 1.00 46.69 79 SER A CA 1
ATOM 596 C C . SER A 1 79 ? 53.750 -13.813 -12.384 1.00 46.69 79 SER A C 1
ATOM 598 O O . SER A 1 79 ? 54.315 -13.022 -11.635 1.00 46.69 79 SER A O 1
ATOM 600 N N . TRP A 1 80 ? 54.352 -14.913 -12.839 1.00 37.81 80 TRP A N 1
ATOM 601 C CA . TRP A 1 80 ? 55.804 -14.991 -13.028 1.00 37.81 80 TRP A CA 1
ATOM 602 C C . TRP A 1 80 ? 56.111 -15.694 -14.349 1.00 37.81 80 TRP A C 1
ATOM 604 O O . TRP A 1 80 ? 55.698 -16.822 -14.597 1.00 37.81 80 TRP A O 1
ATOM 614 N N . GLY A 1 81 ? 56.775 -14.957 -15.238 1.00 37.62 81 GLY A N 1
ATOM 615 C CA . GLY A 1 81 ? 57.132 -15.416 -16.570 1.00 37.62 81 GLY A CA 1
ATOM 616 C C . GLY A 1 81 ? 58.295 -16.404 -16.569 1.00 37.62 81 GLY A C 1
ATOM 617 O O . GLY A 1 81 ? 59.149 -16.377 -15.688 1.00 37.62 81 GLY A O 1
ATOM 618 N N . GLY A 1 82 ? 58.353 -17.205 -17.634 1.00 34.38 82 GLY A N 1
ATOM 619 C CA . GLY A 1 82 ? 59.568 -17.895 -18.062 1.00 34.38 82 GLY A CA 1
ATOM 620 C C . GLY A 1 82 ? 59.415 -19.402 -18.241 1.00 34.38 82 GLY A C 1
ATOM 621 O O . GLY A 1 82 ? 59.662 -20.148 -17.310 1.00 34.38 82 GLY A O 1
ATOM 622 N N . GLY A 1 83 ? 59.060 -19.807 -19.466 1.00 35.03 83 GLY A N 1
ATOM 623 C CA . GLY A 1 83 ? 59.510 -21.021 -20.166 1.00 35.03 83 GLY A CA 1
ATOM 624 C C . GLY A 1 83 ? 59.503 -22.378 -19.448 1.00 35.03 83 GLY A C 1
ATOM 625 O O . GLY A 1 83 ? 60.293 -22.623 -18.550 1.00 35.03 83 GLY A O 1
ATOM 626 N N . VAL A 1 84 ? 58.732 -23.323 -19.992 1.00 31.41 84 VAL A N 1
ATOM 627 C CA . VAL A 1 84 ? 59.190 -24.578 -20.636 1.00 31.41 84 VAL A CA 1
ATOM 628 C C . VAL A 1 84 ? 57.960 -25.474 -20.811 1.00 31.41 84 VAL A C 1
ATOM 630 O O . VAL A 1 84 ? 57.194 -25.712 -19.883 1.00 31.41 84 VAL A O 1
ATOM 633 N N . ALA A 1 85 ? 57.755 -25.944 -22.040 1.00 40.22 85 ALA A N 1
ATOM 634 C CA . ALA A 1 85 ? 56.686 -26.859 -22.402 1.00 40.22 85 ALA A CA 1
ATOM 635 C C . ALA A 1 85 ? 56.946 -28.265 -21.843 1.00 40.22 85 ALA A C 1
ATOM 637 O O . ALA A 1 85 ? 57.979 -28.851 -22.152 1.00 40.22 85 ALA A O 1
ATOM 638 N N . VAL A 1 86 ? 55.970 -28.838 -21.135 1.00 34.12 86 VAL A N 1
ATOM 639 C CA . VAL A 1 86 ? 55.740 -30.290 -21.093 1.00 34.12 86 VAL A CA 1
ATOM 640 C C . VAL A 1 86 ? 54.230 -30.513 -21.058 1.00 34.12 86 VAL A C 1
ATOM 642 O O . VAL A 1 86 ? 53.528 -29.978 -20.204 1.00 34.12 86 VAL A O 1
ATOM 645 N N . GLY A 1 87 ? 53.730 -31.258 -22.042 1.00 39.78 87 GLY A N 1
ATOM 646 C CA . GLY A 1 87 ? 52.318 -31.591 -22.162 1.00 39.78 87 GLY A CA 1
ATOM 647 C C . GLY A 1 87 ? 51.853 -32.542 -21.063 1.00 39.78 87 GLY A C 1
ATOM 648 O O . GLY A 1 87 ? 52.536 -33.509 -20.736 1.00 39.78 87 GLY A O 1
ATOM 649 N N . ALA A 1 88 ? 50.650 -32.299 -20.554 1.00 33.41 88 ALA A N 1
ATOM 650 C CA . ALA A 1 88 ? 49.860 -33.300 -19.858 1.00 33.41 88 ALA A CA 1
ATOM 651 C C . ALA A 1 88 ? 48.379 -33.067 -20.184 1.00 33.41 88 ALA A C 1
ATOM 653 O O . ALA A 1 88 ? 47.808 -32.010 -19.927 1.00 33.41 88 ALA A O 1
ATOM 654 N N . THR A 1 89 ? 47.799 -34.071 -20.827 1.00 35.22 89 THR A N 1
ATOM 655 C CA . THR A 1 89 ? 46.378 -34.265 -21.126 1.00 35.22 89 THR A CA 1
ATOM 656 C C . THR A 1 89 ? 45.489 -34.124 -19.883 1.00 35.22 89 THR A C 1
ATOM 658 O O . THR A 1 89 ? 45.917 -34.533 -18.801 1.00 35.22 89 THR A O 1
ATOM 661 N N . PRO A 1 90 ? 44.230 -33.658 -19.999 1.00 34.12 90 PRO A N 1
ATOM 662 C CA . PRO A 1 90 ? 43.319 -33.652 -18.867 1.00 34.12 90 PRO A CA 1
ATOM 663 C C . PRO A 1 90 ? 42.777 -35.070 -18.650 1.00 34.12 90 PRO A C 1
ATOM 665 O O . PRO A 1 90 ? 41.910 -35.539 -19.386 1.00 34.12 90 PRO A O 1
ATOM 668 N N . THR A 1 91 ? 43.282 -35.764 -17.631 1.00 32.06 91 THR A N 1
ATOM 669 C CA . THR A 1 91 ? 42.598 -36.940 -17.087 1.00 32.06 91 THR A CA 1
ATOM 670 C C . THR A 1 91 ? 41.409 -36.450 -16.271 1.00 32.06 91 THR A C 1
ATOM 672 O O . THR A 1 91 ? 41.557 -35.875 -15.195 1.00 32.06 91 THR A O 1
ATOM 675 N N . THR A 1 92 ? 40.222 -36.679 -16.822 1.00 41.38 92 THR A N 1
ATOM 676 C CA . THR A 1 92 ? 38.924 -36.702 -16.144 1.00 41.38 92 THR A CA 1
ATOM 677 C C . THR A 1 92 ? 39.023 -37.362 -14.767 1.00 41.38 92 THR A C 1
ATOM 679 O O . THR A 1 92 ? 39.216 -38.574 -14.677 1.00 41.38 92 THR A O 1
ATOM 682 N N . ALA A 1 93 ? 38.852 -36.578 -13.701 1.00 34.12 93 ALA A N 1
ATOM 683 C CA . ALA A 1 93 ? 38.615 -37.098 -12.361 1.00 34.12 93 ALA A CA 1
ATOM 684 C C . ALA A 1 93 ? 37.105 -37.153 -12.108 1.00 34.12 93 ALA A C 1
ATO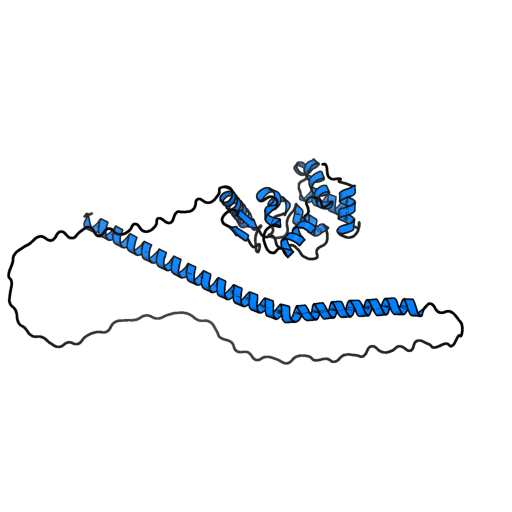M 686 O O . ALA A 1 93 ? 36.384 -36.161 -12.224 1.00 34.12 93 ALA A O 1
ATOM 687 N N . ALA A 1 94 ? 36.657 -38.372 -11.837 1.00 31.75 94 ALA A N 1
ATOM 688 C CA . ALA A 1 94 ? 35.283 -38.808 -11.720 1.00 31.75 94 ALA A CA 1
ATOM 689 C C . ALA A 1 94 ? 34.503 -38.078 -10.620 1.00 31.75 94 ALA A C 1
ATOM 691 O O . ALA A 1 94 ? 34.980 -37.899 -9.500 1.00 31.75 94 ALA A O 1
ATOM 692 N N . TRP A 1 95 ? 33.253 -37.741 -10.929 1.00 31.58 95 TRP A N 1
ATOM 693 C CA . TRP A 1 95 ? 32.244 -37.470 -9.915 1.00 31.58 95 TRP A CA 1
ATOM 694 C C . TRP A 1 95 ? 31.957 -38.782 -9.181 1.00 31.58 95 TRP A C 1
ATOM 696 O O . TRP A 1 95 ? 31.455 -39.737 -9.772 1.00 31.58 95 TRP A O 1
ATOM 706 N N . GLY A 1 96 ? 32.332 -38.837 -7.905 1.00 29.08 96 GLY A N 1
ATOM 707 C CA . GLY A 1 96 ? 32.017 -39.948 -7.017 1.00 29.08 96 GLY A CA 1
ATOM 708 C C . GLY A 1 96 ? 30.521 -39.998 -6.716 1.00 29.08 96 GLY A C 1
ATOM 709 O O . GLY A 1 96 ? 29.957 -39.094 -6.105 1.00 29.08 96 GLY A O 1
ATOM 710 N N . THR A 1 97 ? 29.904 -41.077 -7.173 1.00 31.00 97 THR A N 1
ATOM 711 C CA . THR A 1 97 ? 28.516 -41.492 -6.976 1.00 31.00 97 THR A CA 1
ATOM 712 C C . THR A 1 97 ? 28.156 -41.740 -5.500 1.00 31.00 97 THR A C 1
ATOM 714 O O . THR A 1 97 ? 28.834 -42.484 -4.804 1.00 31.00 97 THR A O 1
ATOM 717 N N . VAL A 1 98 ? 27.049 -41.118 -5.078 1.00 29.33 98 VAL A N 1
ATOM 718 C CA . VAL A 1 98 ? 25.932 -41.567 -4.210 1.00 29.33 98 VAL A CA 1
ATOM 719 C C . VAL A 1 98 ? 26.154 -42.686 -3.164 1.00 29.33 98 VAL A C 1
ATOM 721 O O . VAL A 1 98 ? 26.430 -43.836 -3.486 1.00 29.33 98 VAL A O 1
ATOM 724 N N . SER A 1 99 ? 25.759 -42.391 -1.920 1.00 28.78 99 SER A N 1
ATOM 725 C CA . SER A 1 99 ? 24.979 -43.292 -1.041 1.00 28.78 99 SER A CA 1
ATOM 726 C C . SER A 1 99 ? 23.820 -42.452 -0.485 1.00 28.78 99 SER A C 1
ATOM 728 O O . SER A 1 99 ? 24.066 -41.445 0.163 1.00 28.78 99 SER A O 1
ATOM 730 N N . SER A 1 100 ? 22.566 -42.593 -0.925 1.00 28.66 100 SER A N 1
ATOM 731 C CA . SER A 1 100 ? 21.604 -43.693 -0.740 1.00 28.66 100 SER A CA 1
ATOM 732 C C . SER A 1 100 ? 21.371 -44.067 0.723 1.00 28.66 100 SER A C 1
ATOM 734 O O . SER A 1 100 ? 21.999 -44.985 1.237 1.00 28.66 100 SER A O 1
ATOM 736 N N . VAL A 1 101 ? 20.390 -43.407 1.349 1.00 27.72 101 VAL A N 1
ATOM 737 C CA . VAL A 1 101 ? 19.582 -44.004 2.419 1.00 27.72 101 VAL A CA 1
ATOM 738 C C . VAL A 1 101 ? 18.119 -43.639 2.154 1.00 27.72 101 VAL A C 1
ATOM 740 O O . VAL A 1 101 ? 17.747 -42.467 2.154 1.00 27.72 101 VAL A O 1
ATOM 743 N N . SER A 1 102 ? 17.307 -44.655 1.871 1.00 32.47 102 SER A N 1
ATOM 744 C CA . SER A 1 102 ? 15.843 -44.595 1.776 1.00 32.47 102 SER A CA 1
ATOM 745 C C . SER A 1 102 ? 15.203 -45.164 3.062 1.00 32.47 102 SER A C 1
ATOM 747 O O . SER A 1 102 ? 15.914 -45.761 3.871 1.00 32.47 102 SER A O 1
ATOM 749 N N . PRO A 1 103 ? 13.894 -44.934 3.293 1.00 37.78 103 PRO A N 1
ATOM 750 C CA . PRO A 1 103 ? 13.296 -44.777 4.620 1.00 37.78 103 PRO A CA 1
ATOM 751 C C . PRO A 1 103 ? 12.655 -46.060 5.174 1.00 37.78 103 PRO A C 1
ATOM 753 O O . PRO A 1 103 ? 12.225 -46.921 4.412 1.00 37.78 103 PRO A O 1
ATOM 756 N N . VAL A 1 104 ? 12.510 -46.139 6.501 1.00 27.70 104 VAL A N 1
ATOM 757 C CA . VAL A 1 104 ? 11.663 -47.108 7.232 1.00 27.70 104 VAL A CA 1
ATOM 758 C C . VAL A 1 104 ? 11.137 -46.360 8.471 1.00 27.70 104 VAL A C 1
ATOM 760 O O . VAL A 1 104 ? 11.940 -45.925 9.286 1.00 27.70 104 VAL A O 1
ATOM 763 N N . ALA A 1 105 ? 9.894 -45.870 8.471 1.00 28.47 105 ALA A N 1
ATOM 764 C CA . ALA A 1 105 ? 8.616 -46.519 8.815 1.00 28.47 105 ALA A CA 1
ATOM 765 C C . ALA A 1 105 ? 8.195 -46.273 10.283 1.00 28.47 105 ALA A C 1
ATOM 767 O O . ALA A 1 105 ? 8.957 -46.518 11.214 1.00 28.47 105 ALA A O 1
ATOM 768 N N . ASP A 1 106 ? 6.962 -45.775 10.430 1.00 28.81 106 ASP A N 1
ATOM 769 C CA . ASP A 1 106 ? 6.211 -45.514 11.668 1.00 28.81 106 ASP A CA 1
ATOM 770 C C . ASP A 1 106 ? 6.002 -46.767 12.547 1.00 28.81 106 ASP A C 1
ATOM 772 O O . ASP A 1 106 ? 6.161 -47.901 12.085 1.00 28.81 106 ASP A O 1
ATOM 776 N N . PRO A 1 107 ? 5.514 -46.581 13.792 1.00 33.88 107 PRO A N 1
ATOM 777 C CA . PRO A 1 107 ? 4.077 -46.815 13.967 1.00 33.88 107 PRO A CA 1
ATOM 778 C C . PRO A 1 107 ? 3.350 -45.777 14.848 1.00 33.88 107 PRO A C 1
ATOM 780 O O . PRO A 1 107 ? 3.652 -45.579 16.018 1.00 33.88 107 PRO A O 1
ATOM 783 N N . SER A 1 108 ? 2.323 -45.167 14.251 1.00 27.20 108 SER A N 1
ATOM 784 C CA . SER A 1 108 ? 0.909 -45.172 14.667 1.00 27.20 108 SER A CA 1
ATOM 785 C C . SER A 1 108 ? 0.562 -45.331 16.160 1.00 27.20 108 SER A C 1
ATOM 787 O O . SER A 1 108 ? 0.739 -46.402 16.734 1.00 27.20 108 SER A O 1
ATOM 789 N N . THR A 1 109 ? -0.138 -44.346 16.742 1.00 27.39 109 THR A N 1
ATOM 790 C CA . THR A 1 109 ? -1.291 -44.620 17.628 1.00 27.39 109 THR A CA 1
ATOM 791 C C . THR A 1 109 ? -2.306 -43.473 17.571 1.00 27.39 109 THR A C 1
ATOM 793 O O . THR A 1 109 ? -1.998 -42.319 17.857 1.00 27.39 109 THR A O 1
ATOM 796 N N . ALA A 1 110 ? -3.527 -43.823 17.174 1.00 26.88 110 ALA A N 1
ATOM 797 C CA . ALA A 1 110 ? -4.709 -42.978 17.104 1.00 26.88 110 ALA A CA 1
ATOM 798 C C . ALA A 1 110 ? -5.334 -42.744 18.488 1.00 26.88 110 ALA A C 1
ATOM 800 O O . ALA A 1 110 ? -5.386 -43.668 19.296 1.00 26.88 110 ALA A O 1
ATOM 801 N N . ILE A 1 111 ? -5.925 -41.566 18.717 1.00 28.27 111 ILE A N 1
ATOM 802 C CA . ILE A 1 111 ? -7.012 -41.409 19.694 1.00 28.27 111 ILE A CA 1
ATOM 803 C C . ILE A 1 111 ? -8.166 -40.673 19.015 1.00 28.27 111 ILE A C 1
ATOM 805 O O . ILE A 1 111 ? -8.019 -39.567 18.496 1.00 28.27 111 ILE A O 1
ATOM 809 N N . GLN A 1 112 ? -9.298 -41.371 18.988 1.00 29.45 112 GLN A N 1
ATOM 810 C CA . GLN A 1 112 ? -10.571 -40.966 18.416 1.00 29.45 112 GLN A CA 1
ATOM 811 C C . GLN A 1 112 ? -11.351 -40.030 19.349 1.00 29.45 112 GLN A C 1
ATOM 813 O O . GLN A 1 112 ? -11.186 -40.010 20.566 1.00 29.45 112 GLN A O 1
ATOM 818 N N . THR A 1 113 ? -12.234 -39.280 18.708 1.00 27.06 113 THR A N 1
ATOM 819 C CA . THR A 1 113 ? -13.284 -38.390 19.208 1.00 27.06 113 THR A CA 1
ATOM 820 C C . THR A 1 113 ? -14.422 -39.151 19.911 1.00 27.06 113 THR A C 1
ATOM 822 O O . THR A 1 113 ? -14.821 -40.188 19.396 1.00 27.06 113 THR A O 1
ATOM 825 N N . ALA A 1 114 ? -15.002 -38.603 20.996 1.00 24.53 114 ALA A N 1
ATOM 826 C CA . ALA A 1 114 ? -16.460 -38.533 21.284 1.00 24.53 114 ALA A CA 1
ATOM 827 C C . ALA A 1 114 ? -16.721 -38.011 22.728 1.00 24.53 114 ALA A C 1
ATOM 829 O O . ALA A 1 114 ? -16.167 -38.545 23.677 1.00 24.53 114 ALA A O 1
ATOM 830 N N . VAL A 1 115 ? -17.349 -36.836 22.908 1.00 25.95 115 VAL A N 1
ATOM 831 C CA . VAL A 1 115 ? -18.779 -36.582 23.254 1.00 25.95 115 VAL A CA 1
ATOM 832 C C . VAL A 1 115 ? -19.129 -36.708 24.765 1.00 25.95 115 VAL A C 1
ATOM 834 O O . VAL A 1 115 ? -18.943 -37.744 25.387 1.00 25.95 115 VAL A O 1
ATOM 837 N N . HIS A 1 116 ? -19.645 -35.599 25.327 1.00 26.45 116 HIS A N 1
ATOM 838 C CA . HIS A 1 116 ? -20.291 -35.373 26.649 1.00 26.45 116 HIS A CA 1
ATOM 839 C C . HIS A 1 116 ? -21.631 -36.159 26.834 1.00 26.45 116 HIS A C 1
ATOM 841 O O . HIS A 1 116 ? -22.078 -36.779 25.877 1.00 26.45 116 HIS A O 1
ATOM 847 N N . PRO A 1 117 ? -22.460 -35.924 27.884 1.00 44.41 117 PRO A N 1
ATOM 848 C CA . PRO A 1 117 ? -22.311 -36.056 29.346 1.00 44.41 117 PRO A CA 1
ATOM 849 C C . PRO A 1 117 ? -23.461 -36.930 29.946 1.00 44.41 117 PRO A C 1
ATOM 851 O O . PRO A 1 117 ? -24.357 -37.353 29.222 1.00 44.41 117 PRO A O 1
ATOM 854 N N . ALA A 1 118 ? -23.526 -37.151 31.268 1.00 25.83 118 ALA A N 1
ATOM 855 C CA . ALA A 1 118 ? -24.767 -37.622 31.910 1.00 25.83 118 ALA A CA 1
ATOM 856 C C . ALA A 1 118 ? -24.928 -37.099 33.348 1.00 25.83 118 ALA A C 1
ATOM 858 O O . ALA A 1 118 ? -24.009 -37.171 34.160 1.00 25.83 118 ALA A O 1
ATOM 859 N N . ALA A 1 119 ? -26.121 -36.571 33.619 1.00 28.22 119 ALA A N 1
ATOM 860 C CA . ALA A 1 119 ? -26.657 -36.155 34.911 1.00 28.22 119 ALA A CA 1
ATOM 861 C C . ALA A 1 119 ? -27.621 -37.221 35.454 1.00 28.22 119 ALA A C 1
ATOM 863 O O . ALA A 1 119 ? -28.280 -37.848 34.634 1.00 28.22 119 ALA A O 1
ATOM 864 N N . VAL A 1 120 ? -27.723 -37.360 36.784 1.00 29.02 120 VAL A N 1
ATOM 865 C CA . VAL A 1 120 ? -28.864 -37.801 37.643 1.00 29.02 120 VAL A CA 1
ATOM 866 C C . VAL A 1 120 ? -28.293 -38.105 39.044 1.00 29.02 120 VAL A C 1
ATOM 868 O O . VAL A 1 120 ? -27.127 -38.470 39.138 1.00 29.02 120 VAL A O 1
ATOM 871 N N . ASP A 1 121 ? -28.992 -38.117 40.176 1.00 26.41 121 ASP A N 1
ATOM 872 C CA . ASP A 1 121 ? -30.102 -37.374 40.788 1.00 26.41 121 ASP A CA 1
ATOM 873 C C . ASP A 1 121 ? -30.146 -37.870 42.265 1.00 26.41 121 ASP A C 1
ATOM 875 O O . ASP A 1 121 ? -29.493 -38.852 42.622 1.00 26.41 121 ASP A O 1
ATOM 879 N N . ALA A 1 122 ? -30.888 -37.149 43.098 1.00 28.58 122 ALA A N 1
ATOM 880 C CA . ALA A 1 122 ? -31.373 -37.363 44.465 1.00 28.58 122 ALA A CA 1
ATOM 881 C C . ALA A 1 122 ? -31.250 -38.732 45.189 1.00 28.58 122 ALA A C 1
ATOM 883 O O . ALA A 1 122 ? -31.487 -39.804 44.640 1.00 28.58 122 ALA A O 1
ATOM 884 N N . GLY A 1 123 ? -31.115 -38.655 46.524 1.00 26.44 123 GLY A N 1
ATOM 885 C CA . GLY A 1 123 ? -31.513 -39.720 47.458 1.00 26.44 123 GLY A CA 1
ATOM 886 C C . GLY A 1 123 ? -31.190 -39.386 48.920 1.00 26.44 123 GLY A C 1
ATOM 887 O O . GLY A 1 123 ? -30.025 -39.231 49.263 1.00 26.44 123 GLY A O 1
ATOM 888 N N . GLY A 1 124 ? -32.210 -39.226 49.773 1.00 25.03 124 GLY A N 1
ATOM 889 C CA . GL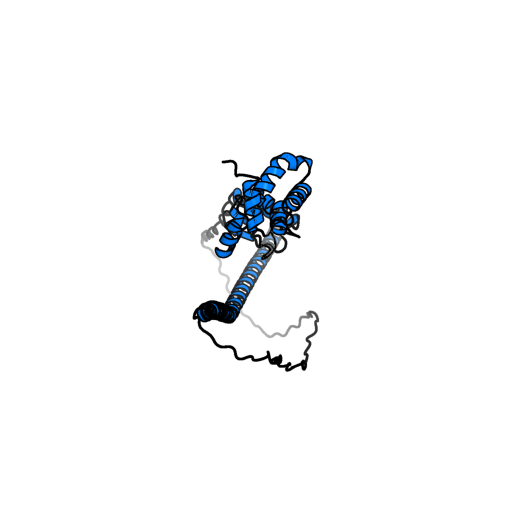Y A 1 124 ? -32.088 -38.694 51.137 1.00 25.03 124 GLY A CA 1
ATOM 890 C C . GLY A 1 124 ? -32.407 -39.659 52.289 1.00 25.03 124 GLY A C 1
ATOM 891 O O . GLY A 1 124 ? -32.588 -40.853 52.086 1.00 25.03 124 GLY A O 1
ATOM 892 N N . LEU A 1 125 ? -32.557 -39.034 53.471 1.00 27.52 125 LEU A N 1
ATOM 893 C CA . LEU A 1 125 ? -33.129 -39.491 54.757 1.00 27.52 125 LEU A CA 1
ATOM 894 C C . LEU A 1 125 ? -32.375 -40.563 55.573 1.00 27.52 125 LEU A C 1
ATOM 896 O O . LEU A 1 125 ? -32.153 -41.673 55.116 1.00 27.52 125 LEU A O 1
ATOM 900 N N . VAL A 1 126 ? -32.113 -40.263 56.858 1.00 30.11 126 VAL A N 1
ATOM 901 C CA . VAL A 1 126 ? -32.847 -40.797 58.034 1.00 30.11 126 VAL A CA 1
ATOM 902 C C . VAL A 1 126 ? -32.382 -40.082 59.324 1.00 30.11 126 VAL A C 1
ATOM 904 O O . VAL A 1 126 ? -31.241 -39.652 59.452 1.00 30.11 126 VAL A O 1
ATOM 907 N N . ALA A 1 127 ? -33.329 -39.914 60.251 1.00 28.27 127 ALA A N 1
ATOM 908 C CA . ALA A 1 127 ? -33.331 -39.063 61.441 1.00 28.27 127 ALA A CA 1
ATOM 909 C C . ALA A 1 127 ? -32.998 -39.776 62.773 1.00 28.27 127 ALA A C 1
ATOM 911 O O . ALA A 1 127 ? -33.123 -40.996 62.858 1.00 28.27 127 ALA A O 1
ATOM 912 N N . ARG A 1 128 ? -32.707 -38.985 63.828 1.00 29.19 128 ARG A N 1
ATOM 913 C CA . ARG A 1 128 ? -33.093 -39.119 65.271 1.00 29.19 128 ARG A CA 1
ATOM 914 C C . ARG A 1 128 ? -32.165 -38.225 66.121 1.00 29.19 128 ARG A C 1
ATOM 916 O O . ARG A 1 128 ? -30.970 -38.240 65.884 1.00 29.19 128 ARG A O 1
ATOM 923 N N . GLY A 1 129 ? -32.574 -37.443 67.121 1.00 26.16 129 GLY A N 1
ATOM 924 C CA . GLY A 1 129 ? -33.859 -37.189 67.773 1.00 26.16 129 GLY A CA 1
ATOM 925 C C . GLY A 1 129 ? -33.729 -35.987 68.740 1.00 26.16 129 GLY A C 1
ATOM 926 O O . GLY A 1 129 ? -32.622 -35.572 69.074 1.00 26.16 129 GLY A O 1
ATOM 927 N N . ALA A 1 130 ? -34.866 -35.414 69.142 1.00 30.53 130 ALA A N 1
ATOM 928 C CA . ALA A 1 130 ? -35.011 -34.387 70.194 1.00 30.53 130 ALA A CA 1
ATOM 929 C C . ALA A 1 130 ? -35.125 -35.062 71.598 1.00 30.53 130 ALA A C 1
ATOM 931 O O . ALA A 1 130 ? -35.234 -36.295 71.596 1.00 30.53 130 ALA A O 1
ATOM 932 N N . PRO A 1 131 ? -35.146 -34.364 72.774 1.00 42.16 131 PRO A N 1
ATOM 933 C CA . PRO A 1 131 ? -36.139 -33.316 73.109 1.00 42.16 131 PRO A CA 1
ATOM 934 C C . PRO A 1 131 ? -35.731 -32.141 74.063 1.00 42.16 131 PRO A C 1
ATOM 936 O O . PRO A 1 131 ? -34.878 -32.272 74.927 1.00 42.16 131 PRO A O 1
ATOM 939 N N . VAL A 1 132 ? -36.465 -31.020 73.906 1.00 29.53 132 VAL A N 1
ATOM 940 C CA . VAL A 1 132 ? -37.153 -30.153 74.913 1.00 29.53 132 VAL A CA 1
ATOM 941 C C . VAL A 1 132 ? -36.369 -29.431 76.035 1.00 29.53 132 VAL A C 1
ATOM 943 O O . VAL A 1 132 ? -35.877 -30.067 76.955 1.00 29.53 132 VAL A O 1
ATOM 946 N N . ALA A 1 133 ? -36.463 -28.086 76.062 1.00 28.73 133 ALA A N 1
ATOM 947 C CA . ALA A 1 133 ? -37.077 -27.298 77.159 1.00 28.73 133 ALA A CA 1
ATOM 948 C C . ALA A 1 133 ? -37.165 -25.789 76.819 1.00 28.73 133 ALA A C 1
ATOM 950 O O . ALA A 1 133 ? -36.185 -25.163 76.426 1.00 28.73 133 ALA A O 1
ATOM 951 N N . SER A 1 134 ? -38.361 -25.216 76.988 1.00 30.56 134 SER A N 1
ATOM 952 C CA . SER A 1 134 ? -38.688 -23.784 76.878 1.00 30.56 134 SER A CA 1
ATOM 953 C C . SER A 1 134 ? -38.362 -23.009 78.160 1.00 30.56 134 SER A C 1
ATOM 955 O O . SER A 1 134 ? -38.483 -23.577 79.240 1.00 30.56 134 SER A O 1
ATOM 957 N N . LEU A 1 135 ? -38.102 -21.696 78.041 1.00 30.16 135 LEU A N 1
ATOM 958 C CA . LEU A 1 135 ? -38.844 -20.572 78.667 1.00 30.16 135 LEU A CA 1
ATOM 959 C C . LEU A 1 135 ? -37.977 -19.299 78.740 1.00 30.16 135 LEU A C 1
ATOM 961 O O . LEU A 1 135 ? -36.813 -19.362 79.118 1.00 30.16 135 LEU A O 1
ATOM 965 N N . GLY A 1 136 ? -38.583 -18.136 78.460 1.00 29.08 136 GLY A N 1
ATOM 966 C CA . GLY A 1 136 ? -38.066 -16.842 78.927 1.00 29.08 136 GLY A CA 1
ATOM 967 C C . GLY A 1 136 ? -38.168 -15.678 77.941 1.00 29.08 136 GLY A C 1
ATOM 968 O O . GLY A 1 136 ? -37.158 -15.216 77.425 1.00 29.08 136 GLY A O 1
ATOM 969 N N . VAL A 1 137 ? -39.380 -15.168 77.713 1.00 32.62 137 VAL A N 1
ATOM 970 C CA . VAL A 1 137 ? -39.607 -13.821 77.162 1.00 32.62 137 VAL A CA 1
ATOM 971 C C . VAL A 1 137 ? -39.348 -12.792 78.264 1.00 32.62 137 VAL A C 1
ATOM 973 O O . VAL A 1 137 ? -39.970 -12.882 79.318 1.00 32.62 137 VAL A O 1
ATOM 976 N N . VAL A 1 138 ? -38.529 -11.772 77.991 1.00 32.56 138 VAL A N 1
ATOM 977 C CA . VAL A 1 138 ? -38.639 -10.446 78.624 1.00 32.56 138 VAL A CA 1
ATOM 978 C C . VAL A 1 138 ? -38.438 -9.384 77.542 1.00 32.56 138 VAL A C 1
ATOM 980 O O . VAL A 1 138 ? -37.422 -9.351 76.853 1.00 32.56 138 VAL A O 1
ATOM 983 N N . LEU A 1 139 ? -39.454 -8.539 77.377 1.00 33.31 139 LEU A N 1
ATOM 984 C CA . LEU A 1 139 ? -39.456 -7.355 76.525 1.00 33.31 139 LEU A CA 1
ATOM 985 C C . LEU A 1 139 ? -38.747 -6.187 77.225 1.00 33.31 139 LEU A C 1
ATOM 987 O O . LEU A 1 139 ? -38.950 -5.979 78.422 1.00 33.31 139 LEU A O 1
ATOM 991 N N . SER A 1 140 ? -38.098 -5.337 76.423 1.00 31.33 140 SER A N 1
ATOM 992 C CA . SER A 1 140 ? -38.292 -3.867 76.300 1.00 31.33 140 SER A CA 1
ATOM 993 C C . SER A 1 140 ? -36.943 -3.111 76.123 1.00 31.33 140 SER A C 1
ATOM 995 O O . SER A 1 140 ? -35.889 -3.740 76.158 1.00 31.33 140 SER A O 1
ATOM 997 N N . PRO A 1 141 ? -36.929 -1.810 75.762 1.00 45.47 141 PRO A N 1
ATOM 998 C CA . PRO A 1 141 ? -36.360 -1.348 74.491 1.00 45.47 141 PRO A CA 1
ATOM 999 C C . PRO A 1 141 ? -35.180 -0.389 74.729 1.00 45.47 141 PRO A C 1
ATOM 1001 O O . PRO A 1 141 ? -35.123 0.242 75.771 1.00 45.47 141 PRO A O 1
ATOM 1004 N N . THR A 1 142 ? -34.260 -0.193 73.781 1.00 30.77 142 THR A N 1
ATOM 1005 C CA . THR A 1 142 ? -33.473 1.060 73.668 1.00 30.77 142 THR A CA 1
ATOM 1006 C C . THR A 1 142 ? -32.733 1.087 72.331 1.00 30.77 142 THR A C 1
ATOM 1008 O O . THR A 1 142 ? -31.853 0.282 72.053 1.00 30.77 142 THR A O 1
ATOM 1011 N N . THR A 1 143 ? -33.164 2.026 71.496 1.00 44.09 143 THR A N 1
ATOM 1012 C CA . THR A 1 143 ? -32.365 2.919 70.651 1.00 44.09 143 THR A CA 1
ATOM 1013 C C . THR A 1 143 ? -30.903 2.526 70.396 1.00 44.09 143 THR A C 1
ATOM 1015 O O . THR A 1 143 ? -30.015 2.836 71.183 1.00 44.09 143 THR A O 1
ATOM 1018 N N . ALA A 1 144 ? -30.624 2.000 69.204 1.00 34.22 144 ALA A N 1
ATOM 1019 C CA . ALA A 1 144 ? -29.306 2.118 68.590 1.00 34.22 144 ALA A CA 1
ATOM 1020 C C . ALA A 1 144 ? -29.481 2.427 67.099 1.00 34.22 144 ALA A C 1
ATOM 1022 O O . ALA A 1 144 ? -29.805 1.563 66.285 1.00 34.22 144 ALA A O 1
ATOM 1023 N N . ARG A 1 145 ? -29.304 3.708 66.751 1.00 38.44 145 ARG A N 1
ATOM 1024 C CA . ARG A 1 145 ? -29.091 4.160 65.373 1.00 38.44 145 ARG A CA 1
ATOM 1025 C C . ARG A 1 145 ? -27.897 3.383 64.816 1.00 38.44 145 ARG A C 1
ATOM 1027 O O . ARG A 1 145 ? -26.775 3.614 65.252 1.00 38.44 145 ARG A O 1
ATOM 1034 N N . SER A 1 146 ? -28.132 2.485 63.863 1.00 32.28 146 SER A N 1
ATOM 1035 C CA . SER A 1 146 ? -27.044 1.954 63.043 1.00 32.28 146 SER A CA 1
ATOM 1036 C C . SER A 1 146 ? -26.612 3.048 62.063 1.00 32.28 146 SER A C 1
ATOM 1038 O O . SER A 1 146 ? -27.462 3.556 61.324 1.00 32.28 146 SER A O 1
ATOM 1040 N N . PRO A 1 147 ? -25.338 3.472 62.077 1.00 40.12 147 PRO A N 1
ATOM 1041 C CA . PRO A 1 147 ? -24.855 4.480 61.156 1.00 40.12 147 PRO A CA 1
ATOM 1042 C C . PRO A 1 147 ? -24.860 3.906 59.740 1.00 40.12 147 PRO A C 1
ATOM 1044 O O . PRO A 1 147 ? -24.530 2.742 59.514 1.00 40.12 147 PRO A O 1
ATOM 1047 N N . LEU A 1 148 ? -25.266 4.751 58.797 1.00 41.66 148 LEU A N 1
ATOM 1048 C CA . LEU A 1 148 ? -25.141 4.551 57.361 1.00 41.66 148 LEU A CA 1
ATOM 1049 C C . LEU A 1 148 ? -23.766 3.947 57.050 1.00 41.66 148 LEU A C 1
ATOM 1051 O O . LEU A 1 148 ? -22.744 4.607 57.224 1.00 41.66 148 LEU A O 1
ATOM 1055 N N . SER A 1 149 ? -23.742 2.692 56.596 1.00 38.19 149 SER A N 1
ATOM 1056 C CA . SER A 1 149 ? -22.546 2.113 55.996 1.00 38.19 149 SER A CA 1
ATOM 1057 C C . SER A 1 149 ? -22.326 2.838 54.672 1.00 38.19 149 SER A C 1
ATOM 1059 O O . SER A 1 149 ? -22.948 2.533 53.652 1.00 38.19 149 SER A O 1
ATOM 1061 N N . SER A 1 150 ? -21.496 3.878 54.717 1.00 42.09 150 SER A N 1
ATOM 1062 C CA . SER A 1 150 ? -20.958 4.549 53.546 1.00 42.09 150 SER A CA 1
ATOM 1063 C C . SER A 1 150 ? -20.111 3.541 52.778 1.00 42.09 150 SER A C 1
ATOM 1065 O O . SER A 1 150 ? -18.925 3.359 53.057 1.00 42.09 150 SER A O 1
ATOM 1067 N N . ARG A 1 151 ? -20.735 2.860 51.814 1.00 42.59 151 ARG A N 1
ATOM 1068 C CA . ARG A 1 151 ? -20.017 2.132 50.770 1.00 42.59 151 ARG A CA 1
ATOM 1069 C C . ARG A 1 151 ? -19.061 3.137 50.112 1.00 42.59 151 ARG A C 1
ATOM 1071 O O . ARG A 1 151 ? -19.544 4.172 49.646 1.00 42.59 151 ARG A O 1
ATOM 1078 N N . PRO A 1 152 ? -17.741 2.882 50.074 1.00 45.34 152 PRO A N 1
ATOM 1079 C CA . PRO A 1 152 ? -16.841 3.733 49.315 1.00 45.34 152 PRO A CA 1
ATOM 1080 C C . PRO A 1 152 ? -17.333 3.719 47.864 1.00 45.34 152 PRO A C 1
ATOM 1082 O O . PRO A 1 152 ? -17.642 2.629 47.362 1.00 45.34 152 PRO A O 1
ATOM 1085 N N . PRO A 1 153 ? -17.466 4.870 47.184 1.00 47.72 153 PRO A N 1
ATOM 1086 C CA . PRO A 1 153 ? -17.717 4.846 45.756 1.00 47.72 153 PRO A CA 1
ATOM 1087 C C . PRO A 1 153 ? -16.584 4.039 45.123 1.00 47.72 153 PRO A C 1
ATOM 1089 O O . PRO A 1 153 ? -15.407 4.365 45.287 1.00 47.72 153 PRO A O 1
ATOM 1092 N N . LEU A 1 154 ? -16.944 2.937 44.459 1.00 55.72 154 LEU A N 1
ATOM 1093 C CA . LEU A 1 154 ? -16.018 2.241 43.576 1.00 55.72 154 LEU A CA 1
ATOM 1094 C C . LEU A 1 154 ? -15.447 3.298 42.624 1.00 55.72 154 LEU A C 1
ATOM 1096 O O . LEU A 1 154 ? -16.223 4.144 42.164 1.00 55.72 154 LEU A O 1
ATOM 1100 N N . PRO A 1 155 ? -14.131 3.294 42.351 1.00 49.31 155 PRO A N 1
ATOM 1101 C CA . PRO A 1 155 ? -13.560 4.232 41.406 1.00 49.31 155 PRO A CA 1
ATOM 1102 C C . PRO A 1 155 ? -14.334 4.070 40.103 1.00 49.31 155 PRO A C 1
ATOM 1104 O O . PRO A 1 155 ? -14.337 2.994 39.502 1.00 49.31 155 PRO A O 1
ATOM 1107 N N . VAL A 1 156 ? -15.052 5.125 39.712 1.00 55.62 156 VAL A N 1
ATOM 1108 C CA . VAL A 1 156 ? -15.594 5.248 38.365 1.00 55.62 156 VAL A CA 1
ATOM 1109 C C . VAL A 1 156 ? -14.392 5.009 37.474 1.00 55.62 156 VAL A C 1
ATOM 1111 O O . VAL A 1 156 ? -13.427 5.770 37.542 1.00 55.62 156 VAL A O 1
ATOM 1114 N N . ALA A 1 157 ? -14.392 3.901 36.734 1.00 52.41 157 ALA A N 1
ATOM 1115 C CA . ALA A 1 157 ? -13.385 3.674 35.722 1.00 52.41 157 ALA A CA 1
ATOM 1116 C C . ALA A 1 157 ? -13.484 4.880 34.791 1.00 52.41 157 ALA A C 1
ATOM 1118 O O . ALA A 1 157 ? -14.449 5.006 34.037 1.00 52.41 157 ALA A O 1
ATOM 1119 N N . CYS A 1 158 ? -12.556 5.827 34.935 1.00 47.41 158 CYS A N 1
ATOM 1120 C CA . CYS A 1 158 ? -12.427 6.947 34.030 1.00 47.41 158 CYS A CA 1
ATOM 1121 C C . CYS A 1 158 ? -12.169 6.317 32.668 1.00 47.41 158 CYS A C 1
ATOM 1123 O O . CYS A 1 158 ? -11.048 5.895 32.387 1.00 47.41 158 CYS A O 1
ATOM 1125 N N . ALA A 1 159 ? -13.221 6.180 31.862 1.00 59.44 159 ALA A N 1
ATOM 1126 C CA . ALA A 1 159 ? -13.097 5.828 30.466 1.00 59.44 159 ALA A CA 1
ATOM 1127 C C . ALA A 1 159 ? -12.245 6.937 29.858 1.00 59.44 159 ALA A C 1
ATOM 1129 O O . ALA A 1 159 ? -12.728 8.048 29.643 1.00 59.44 159 ALA A O 1
ATOM 1130 N N . VAL A 1 160 ? -10.945 6.672 29.716 1.00 60.38 160 VAL A N 1
ATOM 1131 C CA . VAL A 1 160 ? -10.005 7.619 29.130 1.00 60.38 160 VAL A CA 1
ATOM 1132 C C . VAL A 1 160 ? -10.561 7.934 27.745 1.00 60.38 160 VAL A C 1
ATOM 1134 O O . VAL A 1 160 ? -10.702 7.005 26.944 1.00 60.38 160 VAL A O 1
ATOM 1137 N N . PRO A 1 161 ? -10.942 9.193 27.463 1.00 65.00 161 PRO A N 1
ATOM 1138 C CA . PRO A 1 161 ? -11.501 9.535 26.169 1.00 65.00 161 PRO A CA 1
ATOM 1139 C C . PRO A 1 161 ? -10.487 9.158 25.092 1.00 65.00 161 PRO A C 1
ATOM 1141 O O . PRO A 1 161 ? -9.350 9.637 25.108 1.00 65.00 161 PRO A O 1
ATOM 1144 N N . LEU A 1 162 ? -10.875 8.256 24.186 1.00 70.62 162 LEU A N 1
ATOM 1145 C CA . LEU A 1 162 ? -10.023 7.882 23.063 1.00 70.62 162 LEU A CA 1
ATOM 1146 C C . LEU A 1 162 ? -9.735 9.137 22.241 1.00 70.62 162 LEU A C 1
ATOM 1148 O O . LEU A 1 162 ? -10.619 9.961 21.999 1.00 70.62 162 LEU A O 1
ATOM 1152 N N . SER A 1 163 ? -8.489 9.287 21.801 1.00 82.44 163 SER A N 1
ATOM 1153 C CA . SER A 1 163 ? -8.138 10.420 20.951 1.00 82.44 163 SER A CA 1
ATOM 1154 C C . SER A 1 163 ? -8.894 10.337 19.614 1.00 82.44 163 SER A C 1
ATOM 1156 O O . SER A 1 163 ? -9.044 9.257 19.042 1.00 82.44 163 SER A O 1
ATOM 1158 N N . ALA A 1 164 ? -9.361 11.474 19.087 1.00 85.38 164 ALA A N 1
ATOM 1159 C CA . ALA A 1 164 ? -10.050 11.520 17.791 1.00 85.38 164 ALA A CA 1
ATOM 1160 C C . ALA A 1 164 ? -9.252 10.879 16.625 1.00 85.38 164 ALA A C 1
ATOM 1162 O O . ALA A 1 164 ? -9.872 10.225 15.783 1.00 85.38 164 ALA A O 1
ATOM 1163 N N . PRO A 1 165 ? -7.905 10.993 16.561 1.00 86.81 165 PRO A N 1
ATOM 1164 C CA . PRO A 1 165 ? -7.099 10.260 15.584 1.00 86.81 165 PRO A CA 1
ATOM 1165 C C . PRO A 1 165 ? -7.205 8.740 15.731 1.00 86.81 165 PRO A C 1
ATOM 1167 O O . PRO A 1 165 ? -7.384 8.056 14.731 1.00 86.81 165 PRO A O 1
ATOM 1170 N N . LEU A 1 166 ? -7.172 8.216 16.961 1.00 89.56 166 LEU A N 1
ATOM 1171 C CA . LEU A 1 166 ? -7.293 6.780 17.220 1.00 89.56 166 LEU A CA 1
ATOM 1172 C C . LEU A 1 166 ? -8.666 6.231 16.805 1.00 89.56 166 LEU A C 1
ATOM 1174 O O . LEU A 1 166 ? -8.751 5.127 16.273 1.00 89.56 166 LEU A O 1
ATOM 1178 N N . ILE A 1 167 ? -9.740 6.997 17.025 1.00 91.25 167 ILE A N 1
ATOM 1179 C CA . ILE A 1 167 ? -11.094 6.610 16.594 1.00 91.25 167 ILE A CA 1
ATOM 1180 C C . ILE A 1 167 ? -11.141 6.486 15.066 1.00 91.25 167 ILE A C 1
ATOM 1182 O O . ILE A 1 167 ? -11.541 5.446 14.549 1.00 91.25 167 ILE A O 1
ATOM 1186 N N . ARG A 1 168 ? -10.645 7.505 14.349 1.00 93.12 168 ARG A N 1
ATOM 1187 C CA . ARG A 1 168 ? -10.558 7.491 12.880 1.00 93.12 168 ARG A CA 1
ATOM 1188 C C . ARG A 1 168 ? -9.730 6.313 12.371 1.00 93.12 168 ARG A C 1
ATOM 1190 O O . ARG A 1 168 ? -10.139 5.630 11.439 1.00 93.12 168 ARG A O 1
ATOM 1197 N N . ASP A 1 169 ? -8.576 6.088 12.984 1.00 93.50 169 ASP A N 1
ATOM 1198 C CA . ASP A 1 169 ? -7.672 4.997 12.640 1.00 93.50 169 ASP A CA 1
ATOM 1199 C C . ASP A 1 169 ? -8.372 3.632 12.785 1.00 93.50 169 ASP A C 1
ATOM 1201 O O . ASP A 1 169 ? -8.333 2.817 11.863 1.00 93.50 169 ASP A O 1
ATOM 1205 N N . ARG A 1 170 ? -9.097 3.408 13.891 1.00 94.50 170 ARG A N 1
ATOM 1206 C CA . ARG A 1 170 ? -9.891 2.186 14.107 1.00 94.50 170 ARG A CA 1
ATOM 1207 C C . ARG A 1 170 ? -10.999 2.010 13.075 1.00 94.50 170 ARG A C 1
ATOM 1209 O O . ARG A 1 170 ? -11.217 0.893 12.610 1.00 94.50 170 ARG A O 1
ATOM 1216 N N . ASP A 1 171 ? -11.689 3.083 12.709 1.00 95.44 171 ASP A N 1
ATOM 1217 C CA . ASP A 1 171 ? -12.751 3.015 11.706 1.00 95.44 171 ASP A CA 1
ATOM 1218 C C . ASP A 1 171 ? -12.194 2.701 10.311 1.00 95.44 171 ASP A C 1
ATOM 1220 O O . ASP A 1 171 ? -12.738 1.841 9.617 1.00 95.44 171 ASP A O 1
ATOM 1224 N N . ASN A 1 172 ? -11.052 3.288 9.938 1.00 94.81 172 ASN A N 1
ATOM 1225 C CA . ASN A 1 172 ? -10.341 2.947 8.704 1.00 94.81 172 ASN A CA 1
ATOM 1226 C C . ASN A 1 172 ? -9.915 1.469 8.686 1.00 94.81 172 ASN A C 1
ATOM 1228 O O . ASN A 1 172 ? -10.122 0.774 7.692 1.00 94.81 172 ASN A O 1
ATOM 1232 N N . VAL A 1 173 ? -9.348 0.964 9.789 1.00 94.62 173 VAL A N 1
ATOM 1233 C CA . VAL A 1 173 ? -8.964 -0.453 9.909 1.00 94.62 173 VAL A CA 1
ATOM 1234 C C . VAL A 1 173 ? -10.180 -1.367 9.758 1.00 94.62 173 VAL A C 1
ATOM 1236 O O . VAL A 1 173 ? -10.119 -2.328 8.991 1.00 94.62 173 VAL A O 1
ATOM 1239 N N . ARG A 1 174 ? -11.302 -1.049 10.415 1.00 94.94 174 ARG A N 1
ATOM 1240 C CA . ARG A 1 174 ? -12.552 -1.815 10.286 1.00 94.94 174 ARG A CA 1
ATOM 1241 C C . ARG A 1 174 ? -13.052 -1.853 8.846 1.00 94.94 174 ARG A C 1
ATOM 1243 O O . ARG A 1 174 ? -13.425 -2.918 8.369 1.00 94.94 174 ARG A O 1
ATOM 1250 N N . GLN A 1 175 ? -13.034 -0.723 8.137 1.00 95.50 175 GLN A N 1
ATOM 1251 C CA . GLN A 1 175 ? -13.433 -0.672 6.726 1.00 95.50 175 GLN A CA 1
ATOM 1252 C C . GLN A 1 175 ? -12.539 -1.554 5.846 1.00 95.50 175 GLN A C 1
ATOM 1254 O O . GLN A 1 175 ? -13.042 -2.303 5.010 1.00 95.50 175 GLN A O 1
ATOM 1259 N N . LEU A 1 176 ? -11.221 -1.520 6.061 1.00 94.06 176 LEU A N 1
ATOM 1260 C CA . LEU A 1 176 ? -10.280 -2.358 5.318 1.00 94.06 176 LEU A CA 1
ATOM 1261 C C . LEU A 1 176 ? -10.437 -3.856 5.641 1.00 94.06 176 LEU A C 1
ATOM 1263 O O . LEU A 1 176 ? -10.295 -4.687 4.745 1.00 94.06 176 LEU A O 1
ATOM 1267 N N . GLN A 1 177 ? -10.756 -4.206 6.891 1.00 93.50 177 GLN A N 1
ATOM 1268 C CA . GLN A 1 177 ? -11.069 -5.581 7.298 1.00 93.50 177 GLN A CA 1
ATOM 1269 C C . GLN A 1 177 ? -12.362 -6.087 6.655 1.00 93.50 177 GLN A C 1
ATOM 1271 O O . GLN A 1 177 ? -12.379 -7.188 6.116 1.00 93.50 177 GLN A O 1
ATOM 1276 N N . LEU A 1 178 ? -13.422 -5.274 6.657 1.00 95.00 178 LEU A N 1
ATOM 1277 C CA . LEU A 1 178 ? -14.688 -5.602 5.990 1.00 95.00 178 LEU A CA 1
ATOM 1278 C C . LEU A 1 178 ? -14.508 -5.812 4.482 1.00 95.00 178 LEU A C 1
ATOM 1280 O O . LEU A 1 178 ? -15.205 -6.623 3.884 1.00 95.00 178 LEU A O 1
ATOM 1284 N N . ALA A 1 179 ? -13.554 -5.109 3.873 1.00 92.00 179 ALA A N 1
ATOM 1285 C CA . ALA A 1 179 ? -13.188 -5.283 2.473 1.00 92.00 179 ALA A CA 1
ATOM 1286 C C . ALA A 1 179 ? -12.236 -6.473 2.219 1.00 92.00 179 ALA A C 1
ATOM 1288 O O . ALA A 1 179 ? -11.760 -6.620 1.094 1.00 92.00 179 ALA A O 1
ATOM 1289 N N . HIS A 1 180 ? -11.917 -7.288 3.235 1.00 91.31 180 HIS A N 1
ATOM 1290 C CA . HIS A 1 180 ? -10.943 -8.389 3.160 1.00 91.31 180 HIS A CA 1
ATOM 1291 C C . HIS A 1 180 ? -9.552 -7.958 2.663 1.00 91.31 180 HIS A C 1
ATOM 1293 O O . HIS A 1 180 ? -8.806 -8.731 2.063 1.00 91.31 180 HIS A O 1
ATOM 1299 N N . LYS A 1 181 ? -9.180 -6.693 2.904 1.00 90.62 181 LYS A N 1
ATOM 1300 C CA . LYS A 1 181 ? -7.888 -6.124 2.492 1.00 90.62 181 LYS A CA 1
ATOM 1301 C C . LYS A 1 181 ? -6.815 -6.200 3.585 1.00 90.62 181 LYS A C 1
ATOM 1303 O O . LYS A 1 181 ? -5.713 -5.687 3.392 1.00 90.62 181 LYS A O 1
ATOM 1308 N N . LEU A 1 182 ? -7.131 -6.776 4.742 1.00 90.12 182 LEU A N 1
ATOM 1309 C CA . LEU A 1 182 ? -6.216 -6.926 5.880 1.00 90.12 182 LEU A CA 1
ATOM 1310 C C . LEU A 1 182 ? -6.139 -8.373 6.384 1.00 90.12 182 LEU A C 1
ATOM 1312 O O . LEU A 1 182 ? -5.747 -8.602 7.529 1.00 90.12 182 LEU A O 1
ATOM 1316 N N . ASP A 1 183 ? -6.488 -9.360 5.555 1.00 87.69 183 ASP A N 1
ATOM 1317 C CA . ASP A 1 183 ? -6.438 -10.756 5.993 1.00 87.69 183 ASP A CA 1
ATOM 1318 C C . ASP A 1 183 ? -4.981 -11.174 6.243 1.00 87.69 183 ASP A C 1
ATOM 1320 O O . ASP A 1 183 ? -4.106 -11.041 5.382 1.00 87.69 183 ASP A O 1
ATOM 1324 N N . GLY A 1 184 ? -4.708 -11.681 7.446 1.00 82.12 184 GLY A N 1
ATOM 1325 C CA . GLY A 1 184 ? -3.354 -12.068 7.856 1.00 82.12 184 GLY A CA 1
ATOM 1326 C C . GLY A 1 184 ? -2.377 -10.893 8.005 1.00 82.12 184 GLY A C 1
ATOM 1327 O O . GLY A 1 184 ? -1.163 -11.109 7.981 1.00 82.12 184 GLY A O 1
ATOM 1328 N N . VAL A 1 185 ? -2.878 -9.657 8.125 1.00 87.19 185 VAL A N 1
ATOM 1329 C CA . VAL A 1 185 ? -2.073 -8.467 8.431 1.00 87.19 185 VAL A CA 1
ATOM 1330 C C . VAL A 1 185 ? -2.178 -8.153 9.922 1.00 87.19 185 VAL A C 1
ATOM 1332 O O . VAL A 1 185 ? -3.269 -7.912 10.436 1.00 87.19 185 VAL A O 1
ATOM 1335 N N . ASP A 1 186 ? -1.034 -8.109 10.606 1.00 88.31 186 ASP A N 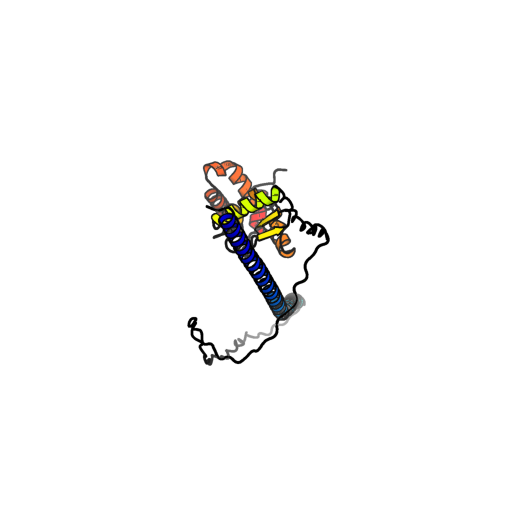1
ATOM 1336 C CA . ASP A 1 186 ? -0.975 -7.708 12.012 1.00 88.31 186 ASP A CA 1
ATOM 1337 C C . ASP A 1 186 ? -1.367 -6.234 12.178 1.00 88.31 186 ASP A C 1
ATOM 1339 O O . ASP A 1 186 ? -1.081 -5.395 11.320 1.00 88.31 186 ASP A O 1
ATOM 1343 N N . LEU A 1 187 ? -1.988 -5.897 13.306 1.00 90.94 187 LEU A N 1
ATOM 1344 C CA . LEU A 1 187 ? -2.340 -4.524 13.656 1.00 90.94 187 LEU A CA 1
ATOM 1345 C C . LEU A 1 187 ? -1.474 -4.046 14.815 1.00 90.94 187 LEU A C 1
ATOM 1347 O O . LEU A 1 187 ? -1.270 -4.763 15.793 1.00 90.94 187 LEU A O 1
ATOM 1351 N N . PHE A 1 188 ? -1.010 -2.807 14.724 1.00 89.12 188 PHE A N 1
ATOM 1352 C CA . PHE A 1 188 ? -0.429 -2.106 15.855 1.00 89.12 188 PHE A CA 1
ATOM 1353 C C . PHE A 1 188 ? -1.454 -1.150 16.430 1.00 89.12 188 PHE A C 1
ATOM 1355 O O . PHE A 1 188 ? -1.939 -0.268 15.720 1.00 89.12 188 PHE A O 1
ATOM 1362 N N . GLU A 1 189 ? -1.735 -1.286 17.717 1.00 90.94 189 GLU A N 1
ATOM 1363 C CA . GLU A 1 189 ? -2.614 -0.380 18.436 1.00 90.94 189 GLU A CA 1
ATOM 1364 C C . GLU A 1 189 ? -1.925 0.099 19.713 1.00 90.94 189 GLU A C 1
ATOM 1366 O O . GLU A 1 189 ? -1.411 -0.697 20.499 1.00 90.94 189 GLU A O 1
ATOM 1371 N N . ASP A 1 190 ? -1.923 1.412 19.911 1.00 84.75 190 ASP A N 1
ATOM 1372 C CA . ASP A 1 190 ? -1.571 2.050 21.173 1.00 84.75 190 ASP A CA 1
ATOM 1373 C C . ASP A 1 190 ? -2.658 3.074 21.558 1.00 84.75 190 ASP A C 1
ATOM 1375 O O . ASP A 1 190 ? -3.655 3.253 20.857 1.00 84.75 190 ASP A O 1
ATOM 1379 N N . GLY A 1 191 ? -2.489 3.781 22.680 1.00 82.69 191 GLY A N 1
ATOM 1380 C CA . GLY A 1 191 ? -3.466 4.782 23.136 1.00 82.69 191 GLY A CA 1
ATOM 1381 C C . GLY A 1 191 ? -3.658 5.998 22.208 1.00 82.69 191 GLY A C 1
ATOM 1382 O O . GLY A 1 191 ? -4.447 6.890 22.528 1.00 82.69 191 GLY A O 1
ATOM 1383 N N . ARG A 1 192 ? -2.935 6.085 21.085 1.00 84.62 192 ARG A N 1
ATOM 1384 C CA . ARG A 1 192 ? -2.910 7.233 20.164 1.00 84.62 192 ARG A CA 1
ATOM 1385 C C . ARG A 1 192 ? -3.145 6.861 18.699 1.00 84.62 192 ARG A C 1
ATOM 1387 O O . ARG A 1 192 ? -3.622 7.721 17.963 1.00 84.62 192 ARG A O 1
ATOM 1394 N N . GLN A 1 193 ? -2.827 5.644 18.268 1.00 89.19 193 GLN A N 1
ATOM 1395 C CA . GLN A 1 193 ? -2.925 5.221 16.869 1.00 89.19 193 GLN A CA 1
ATOM 1396 C C . GLN A 1 193 ? -3.284 3.737 16.722 1.00 89.19 193 GLN A C 1
ATOM 1398 O O . GLN A 1 193 ? -2.936 2.909 17.561 1.00 89.19 193 GLN A O 1
ATOM 1403 N N . CYS A 1 194 ? -3.946 3.411 15.613 1.00 90.88 194 CYS A N 1
ATOM 1404 C CA . CYS A 1 194 ? -4.245 2.042 15.196 1.00 90.88 194 CYS A CA 1
ATOM 1405 C C . CYS A 1 194 ? -3.853 1.901 13.719 1.00 90.88 194 CYS A C 1
ATOM 1407 O O . CYS A 1 194 ? -4.432 2.554 12.855 1.00 90.88 194 CYS A O 1
ATOM 1409 N N . VAL A 1 195 ? -2.809 1.132 13.413 1.00 91.94 195 VAL A N 1
ATOM 1410 C CA . VAL A 1 195 ? -2.214 1.112 12.069 1.00 91.94 195 VAL A CA 1
ATOM 1411 C C . VAL A 1 195 ? -1.909 -0.320 11.623 1.00 91.94 195 VAL A C 1
ATOM 1413 O O . VAL A 1 195 ? -1.315 -1.078 12.395 1.00 91.94 195 VAL A O 1
ATOM 1416 N N . PRO A 1 196 ? -2.245 -0.704 10.377 1.00 90.12 196 PRO A N 1
ATOM 1417 C CA . PRO A 1 196 ? -1.870 -2.005 9.841 1.00 90.12 196 PRO A CA 1
ATOM 1418 C C . PRO A 1 196 ? -0.359 -2.150 9.646 1.00 90.12 196 PRO A C 1
ATOM 1420 O O . PRO A 1 196 ? 0.310 -1.267 9.103 1.00 90.12 196 PRO A O 1
ATOM 1423 N N . MET A 1 197 ? 0.173 -3.308 10.023 1.00 86.44 197 MET A N 1
ATOM 1424 C CA . MET A 1 197 ? 1.573 -3.684 9.864 1.00 86.44 197 MET A CA 1
ATOM 1425 C C . MET A 1 197 ? 1.757 -4.589 8.646 1.00 86.44 197 MET A C 1
ATOM 1427 O O . MET A 1 197 ? 1.965 -5.800 8.770 1.00 86.44 197 MET A O 1
ATOM 1431 N N . LEU A 1 198 ? 1.739 -4.001 7.447 1.00 78.62 198 LEU A N 1
ATOM 1432 C CA . LEU A 1 198 ? 1.917 -4.769 6.213 1.00 78.62 198 LEU A CA 1
ATOM 1433 C C . LEU A 1 198 ? 3.233 -5.570 6.245 1.00 78.62 198 LEU A C 1
ATOM 1435 O O . LEU A 1 198 ? 4.330 -5.018 6.410 1.00 78.62 198 LEU A O 1
ATOM 1439 N N . THR A 1 199 ? 3.127 -6.893 6.109 1.00 71.62 199 THR A N 1
ATOM 1440 C CA . THR A 1 199 ? 4.281 -7.748 5.810 1.00 71.62 199 THR A CA 1
ATOM 1441 C C . THR A 1 199 ? 4.601 -7.593 4.331 1.00 71.62 199 THR A C 1
ATOM 1443 O O . THR A 1 199 ? 3.700 -7.527 3.507 1.00 71.62 199 THR A O 1
ATOM 1446 N N . MET A 1 200 ? 5.876 -7.479 3.982 1.00 70.19 200 MET A N 1
ATOM 1447 C CA . MET A 1 200 ? 6.270 -7.258 2.593 1.00 70.19 200 MET A CA 1
ATOM 1448 C C . MET A 1 200 ? 6.446 -8.574 1.848 1.00 70.19 200 MET A C 1
ATOM 1450 O O . MET A 1 200 ? 6.909 -9.557 2.434 1.00 70.19 200 MET A O 1
ATOM 1454 N N . ALA A 1 201 ? 6.181 -8.569 0.543 1.00 64.69 201 ALA A N 1
ATOM 1455 C CA . ALA A 1 201 ? 6.616 -9.657 -0.318 1.00 64.69 201 ALA A CA 1
ATOM 1456 C C . ALA A 1 201 ? 8.153 -9.643 -0.447 1.00 64.69 201 ALA A C 1
ATOM 1458 O O . ALA A 1 201 ? 8.741 -8.841 -1.171 1.00 64.69 201 ALA A O 1
ATOM 1459 N N . VAL A 1 202 ? 8.832 -10.519 0.296 1.00 58.06 202 VAL A N 1
ATOM 1460 C CA . VAL A 1 202 ? 10.297 -10.627 0.261 1.00 58.06 202 VAL A CA 1
ATOM 1461 C C . VAL A 1 202 ? 10.743 -11.232 -1.073 1.00 58.06 202 VAL A C 1
ATOM 1463 O O . VAL A 1 202 ? 10.190 -12.232 -1.520 1.00 58.06 202 VAL A O 1
ATOM 1466 N N . GLY A 1 203 ? 11.765 -10.637 -1.695 1.00 58.69 203 GLY A N 1
ATOM 1467 C CA . GLY A 1 203 ? 12.466 -11.228 -2.843 1.00 58.69 203 GLY A CA 1
ATOM 1468 C C . GLY A 1 203 ? 11.751 -11.122 -4.191 1.00 58.69 203 GLY A C 1
ATOM 1469 O O . GLY A 1 203 ? 12.169 -11.783 -5.137 1.00 58.69 203 GLY A O 1
ATOM 1470 N N . LYS A 1 204 ? 10.697 -10.309 -4.309 1.00 67.00 204 LYS A N 1
ATOM 1471 C CA . LYS A 1 204 ? 9.991 -10.126 -5.583 1.00 67.00 204 LYS A CA 1
ATOM 1472 C C . LYS A 1 204 ? 10.578 -8.968 -6.405 1.00 67.00 204 LYS A C 1
ATOM 1474 O O . LYS A 1 204 ? 11.151 -8.029 -5.852 1.00 67.00 204 LYS A O 1
ATOM 1479 N N . GLY A 1 205 ? 10.475 -9.071 -7.734 1.00 82.00 205 GLY A N 1
ATOM 1480 C CA . GLY A 1 205 ? 10.962 -8.065 -8.685 1.00 82.00 205 GLY A CA 1
ATOM 1481 C C . GLY A 1 205 ? 10.239 -6.717 -8.565 1.00 82.00 205 GLY A C 1
ATOM 1482 O O . GLY A 1 205 ? 9.204 -6.607 -7.909 1.00 82.00 205 GLY A O 1
ATOM 1483 N N . TRP A 1 206 ? 10.777 -5.682 -9.218 1.00 87.38 206 TRP A N 1
ATOM 1484 C CA . TRP A 1 206 ? 10.237 -4.316 -9.137 1.00 87.38 206 TRP A CA 1
ATOM 1485 C C . TRP A 1 206 ? 8.798 -4.193 -9.648 1.00 87.38 206 TRP A C 1
ATOM 1487 O O . TRP A 1 206 ? 8.051 -3.354 -9.157 1.00 87.38 206 TRP A O 1
ATOM 1497 N N . GLU A 1 207 ? 8.400 -5.043 -10.592 1.00 90.81 207 GLU A N 1
ATOM 1498 C CA . GLU A 1 207 ? 7.036 -5.101 -11.121 1.00 90.81 207 GLU A CA 1
ATOM 1499 C C . GLU A 1 207 ? 6.037 -5.472 -10.026 1.00 90.81 207 GLU A C 1
ATOM 1501 O O . GLU A 1 207 ? 4.996 -4.836 -9.897 1.00 90.81 207 GLU A O 1
ATOM 1506 N N . VAL A 1 208 ? 6.391 -6.449 -9.187 1.00 89.00 208 VAL A N 1
ATOM 1507 C CA . VAL A 1 208 ? 5.542 -6.879 -8.074 1.00 89.00 208 VAL A CA 1
ATOM 1508 C C . VAL A 1 208 ? 5.542 -5.849 -6.948 1.00 89.00 208 VAL A C 1
ATOM 1510 O O . VAL A 1 208 ? 4.520 -5.653 -6.302 1.00 89.00 208 VAL A O 1
ATOM 1513 N N . ALA A 1 209 ? 6.665 -5.160 -6.726 1.00 86.44 209 ALA A N 1
ATOM 1514 C CA . ALA A 1 209 ? 6.703 -4.031 -5.796 1.00 86.44 209 ALA A CA 1
ATOM 1515 C C . ALA A 1 209 ? 5.794 -2.881 -6.267 1.00 86.44 209 ALA A C 1
ATOM 1517 O O . ALA A 1 209 ? 5.167 -2.211 -5.448 1.00 86.44 209 ALA A O 1
ATOM 1518 N N . LEU A 1 210 ? 5.684 -2.665 -7.583 1.00 89.81 210 LEU A N 1
ATOM 1519 C CA . LEU A 1 210 ? 4.758 -1.687 -8.148 1.00 89.81 210 LEU A CA 1
ATOM 1520 C C . LEU A 1 210 ? 3.294 -2.124 -7.988 1.00 89.81 210 LEU A C 1
ATOM 1522 O O . LEU A 1 210 ? 2.467 -1.281 -7.647 1.00 89.81 210 LEU A O 1
ATOM 1526 N N . ASP A 1 211 ? 2.980 -3.411 -8.159 1.00 91.19 211 ASP A N 1
ATOM 1527 C CA . ASP A 1 211 ? 1.636 -3.945 -7.879 1.00 91.19 211 ASP A CA 1
ATOM 1528 C C . ASP A 1 211 ? 1.269 -3.783 -6.402 1.00 91.19 211 ASP A C 1
ATOM 1530 O O . ASP A 1 211 ? 0.248 -3.184 -6.074 1.00 91.19 211 ASP A O 1
ATOM 1534 N N . GLU A 1 212 ? 2.141 -4.232 -5.494 1.00 89.44 212 GLU A N 1
ATOM 1535 C CA . GLU A 1 212 ? 1.952 -4.076 -4.047 1.00 89.44 212 GLU A CA 1
ATOM 1536 C C . GLU A 1 212 ? 1.748 -2.598 -3.675 1.00 89.44 212 GLU A C 1
ATOM 1538 O O . GLU A 1 212 ? 0.912 -2.268 -2.827 1.00 89.44 212 GLU A O 1
ATOM 1543 N N . TYR A 1 213 ? 2.451 -1.690 -4.362 1.00 89.25 213 TYR A N 1
ATOM 1544 C CA . TYR A 1 213 ? 2.277 -0.261 -4.162 1.00 89.25 213 TYR A CA 1
ATOM 1545 C C . TYR A 1 213 ? 0.925 0.270 -4.654 1.00 89.25 213 TYR A C 1
ATOM 1547 O O . TYR A 1 213 ? 0.233 0.990 -3.925 1.00 89.25 213 TYR A O 1
ATOM 1555 N N . ALA A 1 214 ? 0.567 -0.042 -5.899 1.00 90.88 214 ALA A N 1
ATOM 1556 C CA . ALA A 1 214 ? -0.491 0.649 -6.619 1.00 90.88 214 ALA A CA 1
ATOM 1557 C C . ALA A 1 214 ? -1.857 -0.046 -6.551 1.00 90.88 214 ALA A C 1
ATOM 1559 O O . ALA A 1 214 ? -2.869 0.649 -6.420 1.00 90.88 214 ALA A O 1
ATOM 1560 N N . THR A 1 215 ? -1.888 -1.373 -6.656 1.00 90.31 215 THR A N 1
ATOM 1561 C CA . THR A 1 215 ? -3.109 -2.198 -6.673 1.00 90.31 215 THR A CA 1
ATOM 1562 C C . THR A 1 215 ? -3.285 -2.998 -5.387 1.00 90.31 215 THR A C 1
ATOM 1564 O O . THR A 1 215 ? -4.406 -3.358 -5.041 1.00 90.31 215 THR A O 1
ATOM 1567 N N . GLY A 1 216 ? -2.200 -3.219 -4.645 1.00 87.38 216 GLY A N 1
ATOM 1568 C CA . GLY A 1 216 ? -2.168 -4.160 -3.535 1.00 87.38 216 GLY A CA 1
ATOM 1569 C C . GLY A 1 216 ? -1.881 -5.578 -4.015 1.00 87.38 216 GLY A C 1
ATOM 1570 O O . GLY A 1 216 ? -1.783 -5.855 -5.212 1.00 87.38 216 GLY A O 1
ATOM 1571 N N . LEU A 1 217 ? -1.702 -6.474 -3.049 1.00 83.88 217 LEU A N 1
ATOM 1572 C CA . LEU A 1 217 ? -1.558 -7.910 -3.286 1.00 83.88 217 LEU A CA 1
ATOM 1573 C C . LEU A 1 217 ? -2.839 -8.617 -2.841 1.00 83.88 217 LEU A C 1
ATOM 1575 O O . LEU A 1 217 ? -3.701 -8.017 -2.204 1.00 83.88 217 LEU A O 1
ATOM 1579 N N . GLU A 1 218 ? -2.974 -9.903 -3.153 1.00 82.00 218 GLU A N 1
ATOM 1580 C CA . GLU A 1 218 ? -4.155 -10.668 -2.758 1.00 82.00 218 GLU A CA 1
ATOM 1581 C C . GLU A 1 218 ? -4.417 -10.550 -1.245 1.00 82.00 218 GLU A C 1
ATOM 1583 O O . GLU A 1 218 ? -3.531 -10.810 -0.424 1.00 82.00 218 GLU A O 1
ATOM 1588 N N . LYS A 1 219 ? -5.635 -10.106 -0.900 1.00 83.31 219 LYS A N 1
ATOM 1589 C CA . LYS A 1 219 ? -6.106 -9.825 0.469 1.00 83.31 219 LYS A CA 1
ATOM 1590 C C . LYS A 1 219 ? -5.293 -8.778 1.242 1.00 83.31 219 LYS A C 1
ATOM 1592 O O . LYS A 1 219 ? -5.355 -8.704 2.469 1.00 83.31 219 LYS A O 1
ATOM 1597 N N . ARG A 1 220 ? -4.525 -7.953 0.527 1.00 86.25 220 ARG A N 1
ATOM 1598 C CA . ARG A 1 220 ? -3.696 -6.880 1.082 1.00 86.25 220 ARG A CA 1
ATOM 1599 C C . ARG A 1 220 ? -4.004 -5.567 0.386 1.00 86.25 220 ARG A C 1
ATOM 1601 O O . ARG A 1 220 ? -3.873 -5.431 -0.825 1.00 86.25 220 ARG A O 1
ATOM 1608 N N . VAL A 1 221 ? -4.362 -4.577 1.185 1.00 90.81 221 VAL A N 1
ATOM 1609 C CA . VAL A 1 221 ? -4.550 -3.189 0.764 1.00 90.81 221 VAL A CA 1
ATOM 1610 C C . VAL A 1 221 ? -3.292 -2.640 0.071 1.00 90.81 221 VAL A C 1
ATOM 1612 O O . VAL A 1 221 ? -2.161 -2.927 0.470 1.00 90.81 221 VAL A O 1
ATOM 1615 N N . ALA A 1 222 ? -3.503 -1.839 -0.976 1.00 90.75 222 ALA A N 1
ATOM 1616 C CA . ALA A 1 222 ? -2.437 -1.156 -1.698 1.00 90.75 222 ALA A CA 1
ATOM 1617 C C . ALA A 1 222 ? -1.692 -0.175 -0.787 1.00 90.75 222 ALA A C 1
ATOM 1619 O O . ALA A 1 222 ? -2.308 0.555 -0.005 1.00 90.75 222 ALA A O 1
ATOM 1620 N N . ILE A 1 223 ? -0.372 -0.075 -0.933 1.00 89.75 223 ILE A N 1
ATOM 1621 C CA . ILE A 1 223 ? 0.412 0.844 -0.096 1.00 89.75 223 ILE A CA 1
ATOM 1622 C C . ILE A 1 223 ? -0.018 2.299 -0.299 1.00 89.75 223 ILE A C 1
ATOM 1624 O O . ILE A 1 223 ? -0.105 3.037 0.679 1.00 89.75 223 ILE A O 1
ATOM 1628 N N . ARG A 1 224 ? -0.369 2.710 -1.523 1.00 89.19 224 ARG A N 1
ATOM 1629 C CA . ARG A 1 224 ? -0.905 4.058 -1.780 1.00 89.19 224 ARG A CA 1
ATOM 1630 C C . ARG A 1 224 ? -2.184 4.342 -0.979 1.00 89.19 224 ARG A C 1
ATOM 1632 O O . ARG A 1 224 ? -2.384 5.459 -0.512 1.00 89.19 224 ARG A O 1
ATOM 1639 N N . GLU A 1 225 ? -3.048 3.340 -0.813 1.00 91.38 225 GLU A N 1
ATOM 1640 C CA . GLU A 1 225 ? -4.271 3.455 -0.007 1.00 91.38 225 GLU A CA 1
ATOM 1641 C C . GLU A 1 225 ? -3.931 3.545 1.493 1.00 91.38 225 GLU A C 1
ATOM 1643 O O . GLU A 1 225 ? -4.495 4.384 2.194 1.00 91.38 225 GLU A O 1
ATOM 1648 N N . LEU A 1 226 ? -2.930 2.794 1.979 1.00 89.94 226 LEU A N 1
ATOM 1649 C CA . LEU A 1 226 ? -2.399 2.978 3.341 1.00 89.94 226 LEU A CA 1
ATOM 1650 C C . LEU A 1 226 ? -1.828 4.376 3.570 1.00 89.94 226 LEU A C 1
ATOM 1652 O O . LEU A 1 226 ? -2.052 4.958 4.629 1.00 89.94 226 LEU A O 1
ATOM 1656 N N . GLU A 1 227 ? -1.061 4.897 2.615 1.00 88.94 227 GLU A N 1
ATOM 1657 C CA . GLU A 1 227 ? -0.476 6.235 2.700 1.00 88.94 227 GLU A CA 1
ATOM 1658 C C . GLU A 1 227 ? -1.570 7.304 2.772 1.00 88.94 227 GLU A C 1
ATOM 1660 O O . GLU A 1 227 ? -1.456 8.237 3.563 1.00 88.94 227 GLU A O 1
ATOM 1665 N N . ALA A 1 228 ? -2.666 7.135 2.028 1.00 89.75 228 ALA A N 1
ATOM 1666 C CA . ALA A 1 228 ? -3.808 8.042 2.089 1.00 89.75 228 ALA A CA 1
ATOM 1667 C C . ALA A 1 228 ? -4.533 8.003 3.449 1.00 89.75 228 ALA A C 1
ATOM 1669 O O . ALA A 1 228 ? -4.943 9.048 3.954 1.00 89.75 228 ALA A O 1
ATOM 1670 N N . LEU A 1 229 ? -4.679 6.819 4.055 1.00 92.25 229 LEU A N 1
ATOM 1671 C CA . LEU A 1 229 ? -5.437 6.643 5.302 1.00 92.25 229 LEU A CA 1
ATOM 1672 C C . LEU A 1 229 ? -4.609 6.919 6.568 1.00 92.25 229 LEU A C 1
ATOM 1674 O O . LEU A 1 229 ? -5.113 7.517 7.519 1.00 92.25 229 LEU A O 1
ATOM 1678 N N . PHE A 1 230 ? -3.342 6.500 6.589 1.00 89.94 230 PHE A N 1
ATOM 1679 C CA . PHE A 1 230 ? -2.484 6.504 7.782 1.00 89.94 230 PHE A CA 1
ATOM 1680 C C . PHE A 1 230 ? -1.206 7.346 7.620 1.00 89.94 230 PHE A C 1
ATOM 1682 O O . PHE A 1 230 ? -0.434 7.497 8.577 1.00 89.94 230 PHE A O 1
ATOM 1689 N N . GLY A 1 231 ? -0.958 7.915 6.437 1.00 88.12 231 GLY A N 1
ATOM 1690 C CA . GLY A 1 231 ? 0.272 8.645 6.132 1.00 88.12 231 GLY A CA 1
ATOM 1691 C C . GLY A 1 231 ? 1.502 7.746 6.235 1.00 88.12 231 GLY A C 1
ATOM 1692 O O . GLY A 1 231 ? 1.470 6.567 5.906 1.00 88.12 231 GLY A O 1
ATOM 1693 N N . ASP A 1 232 ? 2.593 8.281 6.772 1.00 85.50 232 ASP A N 1
ATOM 1694 C CA . ASP A 1 232 ? 3.861 7.550 6.898 1.00 85.50 232 ASP A CA 1
ATOM 1695 C C . ASP A 1 232 ? 3.940 6.632 8.130 1.00 85.50 232 ASP A C 1
ATOM 1697 O O . ASP A 1 232 ? 4.969 5.987 8.357 1.00 85.50 232 ASP A O 1
ATOM 1701 N N . ARG A 1 233 ? 2.900 6.603 8.978 1.00 86.75 233 ARG A N 1
ATOM 1702 C CA . ARG A 1 233 ? 2.952 5.919 10.282 1.00 86.75 233 ARG A CA 1
ATOM 1703 C C . ARG A 1 233 ? 3.103 4.408 10.135 1.00 86.75 233 ARG A C 1
ATOM 1705 O O . ARG A 1 233 ? 3.876 3.815 10.879 1.00 86.75 233 ARG A O 1
ATOM 1712 N N . TRP A 1 234 ? 2.474 3.805 9.129 1.00 84.62 234 TRP A N 1
ATOM 1713 C CA . TRP A 1 234 ? 2.529 2.357 8.892 1.00 84.62 234 TRP A CA 1
ATOM 1714 C C . TRP A 1 234 ? 3.946 1.830 8.615 1.00 84.62 234 TRP A C 1
ATOM 1716 O O . TRP A 1 234 ? 4.228 0.671 8.900 1.00 84.62 234 TRP A O 1
ATOM 1726 N N . ARG A 1 235 ? 4.863 2.685 8.128 1.00 82.44 235 ARG A N 1
ATOM 1727 C CA . ARG A 1 235 ? 6.282 2.333 7.912 1.00 82.44 235 ARG A CA 1
ATOM 1728 C C . ARG A 1 235 ? 7.141 2.398 9.169 1.00 82.44 235 ARG A C 1
ATOM 1730 O O . ARG A 1 235 ? 8.264 1.901 9.181 1.00 82.44 235 ARG A O 1
ATOM 1737 N N . LYS A 1 236 ? 6.670 3.110 10.191 1.00 82.06 236 LYS A N 1
ATOM 1738 C CA . LYS A 1 236 ? 7.435 3.415 11.413 1.00 82.06 236 LYS A CA 1
ATOM 1739 C C . LYS A 1 236 ? 7.121 2.447 12.549 1.00 82.06 236 LYS A C 1
ATOM 1741 O O . LYS A 1 236 ? 7.713 2.548 13.617 1.00 82.06 236 LYS A O 1
ATOM 1746 N N . VAL A 1 237 ? 6.179 1.546 12.312 1.00 79.88 237 VAL A N 1
ATOM 1747 C CA . VAL A 1 237 ? 5.583 0.671 13.306 1.00 79.88 237 VAL A CA 1
ATOM 1748 C C . VAL A 1 237 ? 6.096 -0.762 13.125 1.00 79.88 237 VAL A C 1
ATOM 1750 O O . VAL A 1 237 ? 6.283 -1.236 12.004 1.00 79.88 237 VAL A O 1
ATOM 1753 N N . GLY A 1 238 ? 6.326 -1.454 14.243 1.00 75.12 238 GLY A N 1
ATOM 1754 C CA . GLY A 1 238 ? 6.917 -2.792 14.292 1.00 75.12 238 GLY A CA 1
ATOM 1755 C C . GLY A 1 238 ? 8.415 -2.788 14.602 1.00 75.12 238 GLY A C 1
ATOM 1756 O O . GLY A 1 238 ? 8.966 -1.800 15.084 1.00 75.12 238 GLY A O 1
ATOM 1757 N N . ASP A 1 239 ? 9.082 -3.914 14.334 1.00 78.62 239 ASP A N 1
ATOM 1758 C CA . ASP A 1 239 ? 10.525 -4.052 14.554 1.00 78.62 239 ASP A CA 1
ATOM 1759 C C . ASP A 1 239 ? 11.351 -3.039 13.725 1.00 78.62 239 ASP A C 1
ATOM 1761 O O . ASP A 1 239 ? 11.042 -2.735 12.567 1.00 78.62 239 ASP A O 1
ATOM 1765 N N . LYS A 1 240 ? 12.465 -2.558 14.295 1.00 79.94 240 LYS A N 1
ATOM 1766 C CA . LYS A 1 240 ? 13.360 -1.571 13.664 1.00 79.94 240 LYS A CA 1
ATOM 1767 C C . LYS A 1 240 ? 13.928 -2.066 12.331 1.00 79.94 240 LYS A C 1
ATOM 1769 O O . LYS A 1 240 ? 14.090 -1.280 11.393 1.00 79.94 240 LYS A O 1
ATOM 1774 N N . GLY A 1 241 ? 14.223 -3.360 12.221 1.00 78.75 241 GLY A N 1
ATOM 1775 C CA . GLY A 1 241 ? 14.691 -3.985 10.989 1.00 78.75 241 GLY A CA 1
ATOM 1776 C C . GLY A 1 241 ? 13.625 -3.984 9.894 1.00 78.75 241 GLY A C 1
ATOM 1777 O O . GLY A 1 241 ? 13.952 -3.763 8.723 1.00 78.75 241 GLY A O 1
ATOM 1778 N N . ARG A 1 242 ? 12.350 -4.173 10.252 1.00 76.88 242 ARG A N 1
ATOM 1779 C CA . ARG A 1 242 ? 11.215 -4.034 9.322 1.00 76.88 242 ARG A CA 1
ATOM 1780 C C . ARG A 1 242 ? 11.065 -2.591 8.852 1.00 76.88 242 ARG A C 1
ATOM 1782 O O . ARG A 1 242 ? 11.080 -2.363 7.643 1.00 76.88 242 ARG A O 1
ATOM 1789 N N . ALA A 1 243 ? 10.988 -1.637 9.779 1.00 76.56 243 ALA A N 1
ATOM 1790 C CA . ALA A 1 243 ? 10.817 -0.220 9.454 1.00 76.56 243 ALA A CA 1
ATOM 1791 C C . ALA A 1 243 ? 11.930 0.283 8.514 1.00 76.56 243 ALA A C 1
ATOM 1793 O O . ALA A 1 243 ? 11.674 0.956 7.513 1.00 76.56 243 ALA A O 1
ATOM 1794 N N . ARG A 1 244 ? 13.182 -0.135 8.765 1.00 77.44 244 ARG A N 1
ATOM 1795 C CA . ARG A 1 244 ? 14.324 0.172 7.890 1.00 77.44 244 ARG A CA 1
ATOM 1796 C C . ARG A 1 244 ? 14.165 -0.416 6.486 1.00 77.44 244 ARG A C 1
ATOM 1798 O O . ARG A 1 244 ? 14.493 0.255 5.508 1.00 77.44 244 ARG A O 1
ATOM 1805 N N . ARG A 1 245 ? 13.688 -1.660 6.370 1.00 76.06 245 ARG A N 1
ATOM 1806 C CA . ARG A 1 245 ? 13.432 -2.299 5.069 1.00 76.06 245 ARG A CA 1
ATOM 1807 C C . ARG A 1 2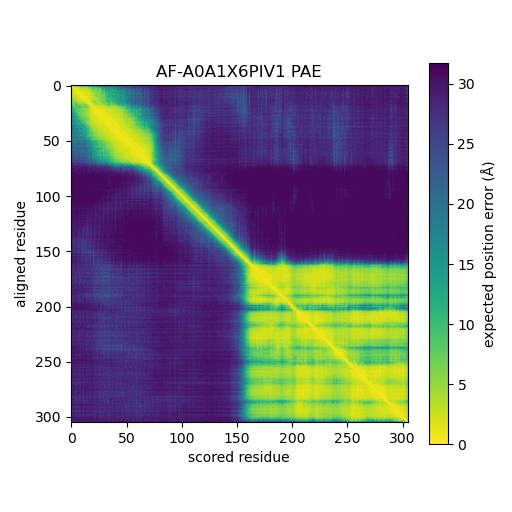45 ? 12.319 -1.577 4.311 1.00 76.06 245 ARG A C 1
ATOM 1809 O O . ARG A 1 245 ? 12.542 -1.198 3.165 1.00 76.06 245 ARG A O 1
ATOM 1816 N N . GLN A 1 246 ? 11.190 -1.298 4.959 1.00 76.94 246 GLN A N 1
ATOM 1817 C CA . GLN A 1 246 ? 10.067 -0.573 4.353 1.00 76.94 246 GLN A CA 1
ATOM 1818 C C . GLN A 1 246 ? 10.474 0.824 3.877 1.00 76.94 246 GLN A C 1
ATOM 1820 O O . GLN A 1 246 ? 10.179 1.191 2.743 1.00 76.94 246 GLN A O 1
ATOM 1825 N N . GLY A 1 247 ? 11.222 1.578 4.688 1.00 75.19 247 GLY A N 1
ATOM 1826 C CA . GLY A 1 247 ? 11.724 2.895 4.291 1.00 75.19 247 GLY A CA 1
ATOM 1827 C C . GLY A 1 247 ? 12.648 2.859 3.067 1.00 75.19 247 GLY A C 1
ATOM 1828 O O . GLY A 1 247 ? 12.666 3.810 2.289 1.00 75.19 247 GLY A O 1
ATOM 1829 N N . LYS A 1 248 ? 13.391 1.761 2.865 1.00 74.94 248 LYS A N 1
ATOM 1830 C CA . LYS A 1 248 ? 14.257 1.575 1.692 1.00 74.94 248 LYS A CA 1
ATOM 1831 C C . LYS A 1 248 ? 13.473 1.153 0.446 1.00 74.94 248 LYS A C 1
ATOM 1833 O O . LYS A 1 248 ? 13.775 1.642 -0.638 1.00 74.94 248 LYS A O 1
ATOM 1838 N N . LEU A 1 249 ? 12.509 0.243 0.593 1.00 70.88 249 LEU A N 1
ATOM 1839 C CA . LEU A 1 249 ? 11.747 -0.320 -0.527 1.00 70.88 249 LEU A CA 1
ATOM 1840 C C . LEU A 1 249 ? 10.637 0.600 -1.033 1.00 70.88 249 LEU A C 1
ATOM 1842 O O . LEU A 1 249 ? 10.465 0.705 -2.241 1.00 70.88 249 LEU A O 1
ATOM 1846 N N . TYR A 1 250 ? 9.927 1.272 -0.128 1.00 72.25 250 TYR A N 1
ATOM 1847 C CA . TYR A 1 250 ? 8.785 2.145 -0.420 1.00 72.25 250 TYR A CA 1
ATOM 1848 C C . TYR A 1 250 ? 9.088 3.592 -0.051 1.00 72.25 250 TYR A C 1
ATOM 1850 O O . TYR A 1 250 ? 8.269 4.306 0.525 1.00 72.25 250 TYR A O 1
ATOM 1858 N N . SER A 1 251 ? 10.306 4.039 -0.355 1.00 73.06 251 SER A N 1
ATOM 1859 C CA . SER A 1 251 ? 10.593 5.463 -0.282 1.00 73.06 251 SER A CA 1
ATOM 1860 C C . SER A 1 251 ? 9.740 6.170 -1.327 1.00 73.06 251 SER A C 1
ATOM 1862 O O . SER A 1 251 ? 9.896 5.897 -2.512 1.00 73.06 251 SER A O 1
ATOM 1864 N N . THR A 1 252 ? 8.915 7.133 -0.921 1.00 67.69 252 THR A N 1
ATOM 1865 C CA . THR A 1 252 ? 8.188 8.028 -1.843 1.00 67.69 252 THR A CA 1
ATOM 1866 C C . THR A 1 252 ? 9.120 8.773 -2.809 1.00 67.69 252 THR A C 1
ATOM 1868 O O . THR A 1 252 ? 8.682 9.310 -3.818 1.00 67.69 252 THR A O 1
ATOM 1871 N N . ARG A 1 253 ? 10.431 8.771 -2.529 1.00 70.94 253 ARG A N 1
ATOM 1872 C CA . ARG A 1 253 ? 11.492 9.323 -3.381 1.00 70.94 253 ARG A CA 1
ATOM 1873 C C . ARG A 1 253 ? 12.098 8.315 -4.364 1.00 70.94 253 ARG A C 1
ATOM 1875 O O . ARG A 1 253 ? 13.003 8.682 -5.115 1.00 70.94 253 ARG A O 1
ATOM 1882 N N . ALA A 1 254 ? 11.689 7.049 -4.336 1.00 82.81 254 ALA A N 1
ATOM 1883 C CA . ALA A 1 254 ? 12.154 6.066 -5.304 1.00 82.81 254 ALA A CA 1
ATOM 1884 C C . ALA A 1 254 ? 11.515 6.344 -6.670 1.00 82.81 254 ALA A C 1
ATOM 1886 O O . ALA A 1 254 ? 10.323 6.635 -6.764 1.00 82.81 254 ALA A O 1
ATOM 1887 N N . GLY A 1 255 ? 12.320 6.246 -7.732 1.00 87.56 255 GLY A N 1
ATOM 1888 C CA . GLY A 1 255 ? 11.924 6.691 -9.069 1.00 87.56 255 GLY A CA 1
ATOM 1889 C C . GLY A 1 255 ? 10.658 6.027 -9.601 1.00 87.56 255 GLY A C 1
ATOM 1890 O O . GLY A 1 255 ? 9.859 6.694 -10.244 1.00 87.56 255 GLY A O 1
ATOM 1891 N N . ILE A 1 256 ? 10.428 4.745 -9.295 1.00 90.31 256 ILE A N 1
ATOM 1892 C CA . ILE A 1 256 ? 9.258 4.028 -9.819 1.00 90.31 256 ILE A CA 1
ATOM 1893 C C . ILE A 1 256 ? 7.935 4.542 -9.231 1.00 90.31 256 ILE A C 1
ATOM 1895 O O . ILE A 1 256 ? 6.946 4.652 -9.950 1.00 90.31 256 ILE A O 1
ATOM 1899 N N . TYR A 1 257 ? 7.913 4.917 -7.947 1.00 89.62 257 TYR A N 1
ATOM 1900 C CA . TYR A 1 257 ? 6.703 5.461 -7.324 1.00 89.62 257 TYR A CA 1
ATOM 1901 C C . TYR A 1 257 ? 6.496 6.925 -7.710 1.00 89.62 257 TYR A C 1
ATOM 1903 O O . TYR A 1 257 ? 5.353 7.351 -7.834 1.00 89.62 257 TYR A O 1
ATOM 1911 N N . LEU A 1 258 ? 7.575 7.675 -7.979 1.00 90.62 258 LEU A N 1
ATOM 1912 C CA . LEU A 1 258 ? 7.482 9.009 -8.584 1.00 90.62 258 LEU A CA 1
ATOM 1913 C C . LEU A 1 258 ? 6.878 8.944 -9.992 1.00 90.62 258 LEU A C 1
ATOM 1915 O O . LEU A 1 258 ? 5.985 9.729 -10.306 1.00 90.62 258 LEU A O 1
ATOM 1919 N N . ALA A 1 259 ? 7.316 7.982 -10.810 1.00 93.12 259 ALA A N 1
ATOM 1920 C CA . ALA A 1 259 ? 6.736 7.726 -12.124 1.00 93.12 259 ALA A CA 1
ATOM 1921 C C . ALA A 1 259 ? 5.239 7.415 -12.018 1.00 93.12 259 ALA A C 1
ATOM 1923 O O . ALA A 1 259 ? 4.425 8.055 -12.685 1.00 93.12 259 ALA A O 1
ATOM 1924 N N . PHE A 1 260 ? 4.872 6.503 -11.111 1.00 93.44 260 PHE A N 1
ATOM 1925 C CA . PHE A 1 260 ? 3.475 6.179 -10.841 1.00 93.44 260 PHE A CA 1
ATOM 1926 C C . PHE A 1 260 ? 2.670 7.402 -10.401 1.00 93.44 260 PHE A C 1
ATOM 1928 O O . PHE A 1 260 ? 1.640 7.696 -10.999 1.00 93.44 260 PHE A O 1
ATOM 1935 N N . ALA A 1 261 ? 3.133 8.138 -9.390 1.00 91.38 261 ALA A N 1
ATOM 1936 C CA . ALA A 1 261 ? 2.427 9.302 -8.870 1.00 91.38 261 ALA A CA 1
ATOM 1937 C C . ALA A 1 261 ? 2.250 10.391 -9.941 1.00 91.38 261 ALA A C 1
ATOM 1939 O O . ALA A 1 261 ? 1.185 11.003 -10.020 1.00 91.38 261 ALA A O 1
ATOM 1940 N N . SER A 1 262 ? 3.256 10.599 -10.798 1.00 92.31 262 SER A N 1
ATOM 1941 C CA . SER A 1 262 ? 3.186 11.570 -11.892 1.00 92.31 262 SER A CA 1
ATOM 1942 C C . SER A 1 262 ? 2.173 11.164 -12.963 1.00 92.31 262 SER A C 1
ATOM 1944 O O . SER A 1 262 ? 1.336 11.979 -13.347 1.00 92.31 262 SER A O 1
ATOM 1946 N N . GLU A 1 263 ? 2.208 9.916 -13.439 1.00 94.44 263 GLU A N 1
ATOM 1947 C CA . GLU A 1 263 ? 1.251 9.448 -14.451 1.00 94.44 263 GLU A CA 1
ATOM 1948 C C . GLU A 1 263 ? -0.167 9.357 -13.883 1.00 94.44 263 GLU A C 1
ATOM 1950 O O . GLU A 1 263 ? -1.118 9.843 -14.498 1.00 94.44 263 GLU A O 1
ATOM 1955 N N . TYR A 1 264 ? -0.316 8.831 -12.670 1.00 93.31 264 TYR A N 1
ATOM 1956 C CA . TYR A 1 264 ? -1.606 8.770 -11.996 1.00 93.31 264 TYR A CA 1
ATOM 1957 C C . TYR A 1 264 ? -2.189 10.170 -11.753 1.00 93.31 264 TYR A C 1
ATOM 1959 O O . TYR A 1 264 ? -3.376 10.383 -11.986 1.00 93.31 264 TYR A O 1
ATOM 1967 N N . GLY A 1 265 ? -1.368 11.154 -11.374 1.00 91.88 265 GLY A N 1
ATOM 1968 C CA . GLY A 1 265 ? -1.815 12.539 -11.209 1.00 91.88 265 GLY A CA 1
ATOM 1969 C C . GLY A 1 265 ? -2.296 13.191 -12.510 1.00 91.88 265 GLY A C 1
ATOM 1970 O O . GLY A 1 265 ? -3.226 13.992 -12.482 1.00 91.88 265 GLY A O 1
ATOM 1971 N N . LYS A 1 266 ? -1.706 12.832 -13.658 1.00 93.12 266 LYS A N 1
ATOM 1972 C CA . LYS A 1 266 ? -2.071 13.400 -14.970 1.00 93.12 266 LYS A CA 1
ATOM 1973 C C . LYS A 1 266 ? -3.323 12.770 -15.572 1.00 93.12 266 LYS A C 1
ATOM 1975 O O . LYS A 1 266 ? -4.137 13.476 -16.157 1.00 93.12 266 LYS A O 1
ATOM 1980 N N . ARG A 1 267 ? -3.443 11.442 -15.494 1.00 94.62 267 ARG A N 1
ATOM 1981 C CA . ARG A 1 267 ? -4.464 10.688 -16.246 1.00 94.62 267 ARG A CA 1
ATOM 1982 C C . ARG A 1 267 ? -5.182 9.610 -15.437 1.00 94.62 267 ARG A C 1
ATOM 1984 O O . ARG A 1 267 ? -6.096 8.980 -15.958 1.00 94.62 267 ARG A O 1
ATOM 1991 N N . GLY A 1 268 ? -4.821 9.407 -14.171 1.00 91.56 268 GLY A N 1
ATOM 1992 C CA . GLY A 1 268 ? -5.366 8.336 -13.331 1.00 91.56 268 GLY A CA 1
ATOM 1993 C C . GLY A 1 268 ? -6.885 8.392 -13.167 1.00 91.56 268 GLY A C 1
ATOM 1994 O O . GLY A 1 268 ? -7.521 7.344 -13.148 1.00 91.56 268 GLY A O 1
ATOM 1995 N N . ALA A 1 269 ? -7.478 9.591 -13.145 1.00 92.25 269 ALA A N 1
ATOM 1996 C CA . ALA A 1 269 ? -8.933 9.758 -13.104 1.00 92.25 269 ALA A CA 1
ATOM 1997 C C . ALA A 1 269 ? -9.644 9.264 -14.380 1.00 92.25 269 ALA A C 1
ATOM 1999 O O . ALA A 1 269 ? -10.794 8.848 -14.307 1.00 92.25 269 ALA A O 1
ATOM 2000 N N . ALA A 1 270 ? -8.971 9.305 -15.534 1.00 94.62 270 ALA A N 1
ATOM 2001 C CA . ALA A 1 270 ? -9.544 8.910 -16.818 1.00 94.62 270 ALA A CA 1
ATOM 2002 C C . ALA A 1 270 ? -9.311 7.428 -17.141 1.00 94.62 270 ALA A C 1
ATOM 2004 O O . ALA A 1 270 ? -10.205 6.774 -17.668 1.00 94.62 270 ALA A O 1
ATOM 2005 N N . VAL A 1 271 ? -8.117 6.900 -16.844 1.00 94.88 271 VAL A N 1
ATOM 2006 C CA . VAL A 1 271 ? -7.721 5.542 -17.273 1.00 94.88 271 VAL A CA 1
ATOM 2007 C C . VAL A 1 271 ? -7.667 4.511 -16.145 1.00 94.88 271 VAL A C 1
ATOM 2009 O O . VAL A 1 271 ? -7.551 3.318 -16.416 1.00 94.88 271 VAL A O 1
ATOM 2012 N N . GLY A 1 272 ? -7.751 4.942 -14.886 1.00 94.12 272 GLY A N 1
ATOM 2013 C CA . GLY A 1 272 ? -7.681 4.059 -13.725 1.00 94.12 272 GLY A CA 1
ATOM 2014 C C . GLY A 1 272 ? -6.264 3.598 -13.364 1.00 94.12 272 GLY A C 1
ATOM 2015 O O . GLY A 1 272 ? -5.289 3.817 -14.080 1.00 94.12 272 GLY A O 1
ATOM 2016 N N . VAL A 1 273 ? -6.149 2.966 -12.195 1.00 94.75 273 VAL A N 1
ATOM 2017 C CA . VAL A 1 273 ? -4.867 2.549 -11.600 1.00 94.75 273 VAL A CA 1
ATOM 2018 C C . VAL A 1 273 ? -4.200 1.432 -12.403 1.00 94.75 273 VAL A C 1
ATOM 2020 O O . VAL A 1 273 ? -3.002 1.508 -12.657 1.00 94.75 273 VAL A O 1
ATOM 2023 N N . GLU A 1 274 ? -4.960 0.409 -12.795 1.00 94.31 274 GLU A N 1
ATOM 2024 C CA . GLU A 1 274 ? -4.430 -0.794 -13.454 1.00 94.31 274 GLU A CA 1
ATOM 2025 C C . GLU A 1 274 ? -3.769 -0.464 -14.795 1.00 94.31 274 GLU A C 1
ATOM 2027 O O . GLU A 1 274 ? -2.655 -0.913 -15.063 1.00 94.31 274 GLU A O 1
ATOM 2032 N N . THR A 1 275 ? -4.397 0.410 -15.586 1.00 96.31 275 THR A N 1
ATOM 2033 C CA . THR A 1 275 ? -3.841 0.899 -16.853 1.00 96.31 275 THR A CA 1
ATOM 2034 C C . THR A 1 275 ? -2.512 1.620 -16.636 1.00 96.31 275 THR A C 1
ATOM 2036 O O . THR A 1 275 ? -1.539 1.339 -17.328 1.00 96.31 275 THR A O 1
ATOM 2039 N N . ILE A 1 276 ? -2.419 2.487 -15.619 1.00 96.50 276 ILE A N 1
ATOM 2040 C CA . ILE A 1 276 ? -1.169 3.196 -15.296 1.00 96.50 276 ILE A CA 1
ATOM 2041 C C . ILE A 1 276 ? -0.061 2.227 -14.888 1.00 96.50 276 ILE A C 1
ATOM 2043 O O . ILE A 1 276 ? 1.087 2.389 -15.303 1.00 96.50 276 ILE A O 1
ATOM 2047 N N . VAL A 1 277 ? -0.389 1.217 -14.081 1.00 95.94 277 VAL A N 1
ATOM 2048 C CA . VAL A 1 277 ? 0.575 0.181 -13.693 1.00 95.94 277 VAL A CA 1
ATOM 2049 C C . VAL A 1 277 ? 1.062 -0.579 -14.924 1.00 95.94 277 VAL A C 1
ATOM 2051 O O . VAL A 1 277 ? 2.270 -0.757 -15.078 1.00 95.94 277 VAL A O 1
ATOM 2054 N N . SER A 1 278 ? 0.150 -0.976 -15.815 1.00 96.38 278 SER A N 1
ATOM 2055 C CA . SER A 1 278 ? 0.482 -1.664 -17.066 1.00 96.38 278 SER A CA 1
ATOM 2056 C C . SER A 1 278 ? 1.402 -0.825 -17.958 1.00 96.38 278 SER A C 1
ATOM 2058 O O . SER A 1 278 ? 2.434 -1.321 -18.410 1.00 96.38 278 SER A O 1
ATOM 2060 N N . ASP A 1 279 ? 1.094 0.458 -18.152 1.00 96.00 279 ASP A N 1
ATOM 2061 C CA . ASP A 1 279 ? 1.894 1.368 -18.979 1.00 96.00 279 ASP A CA 1
ATOM 2062 C C . ASP A 1 279 ? 3.316 1.546 -18.425 1.00 96.00 279 ASP A C 1
ATOM 2064 O O . ASP A 1 279 ? 4.302 1.501 -19.167 1.00 96.00 279 ASP A O 1
ATOM 2068 N N . ILE A 1 280 ? 3.447 1.706 -17.105 1.00 95.31 280 ILE A N 1
ATOM 2069 C CA . ILE A 1 280 ? 4.753 1.830 -16.444 1.00 95.31 280 ILE A CA 1
ATOM 2070 C C . ILE A 1 280 ? 5.537 0.523 -16.551 1.00 95.31 280 ILE A C 1
ATOM 2072 O O . ILE A 1 280 ? 6.738 0.555 -16.837 1.00 95.31 280 ILE A O 1
ATOM 2076 N N . LYS A 1 281 ? 4.872 -0.623 -16.360 1.00 95.00 281 LYS A N 1
ATOM 2077 C CA . LYS A 1 281 ? 5.492 -1.937 -16.542 1.00 95.00 281 LYS A CA 1
ATOM 2078 C C . LYS A 1 281 ? 6.018 -2.106 -17.961 1.00 95.00 281 LYS A C 1
ATOM 2080 O O . LYS A 1 281 ? 7.189 -2.424 -18.133 1.00 95.00 281 LYS A O 1
ATOM 2085 N N . ALA A 1 282 ? 5.203 -1.793 -18.965 1.00 96.00 282 ALA A N 1
ATOM 2086 C CA . ALA A 1 282 ? 5.592 -1.859 -20.369 1.00 96.00 282 ALA A CA 1
ATOM 2087 C C . ALA A 1 282 ? 6.776 -0.931 -20.694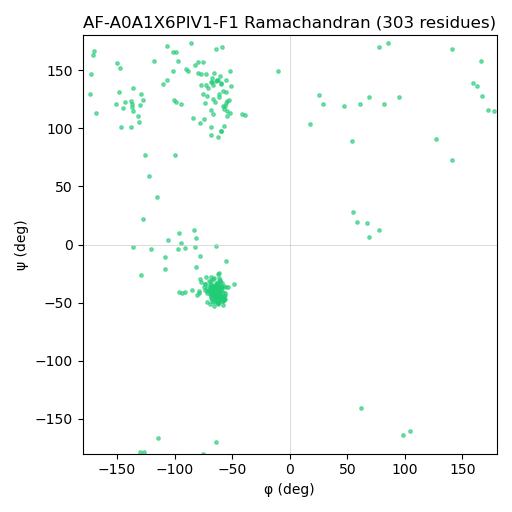 1.00 96.00 282 ALA A C 1
ATOM 2089 O O . 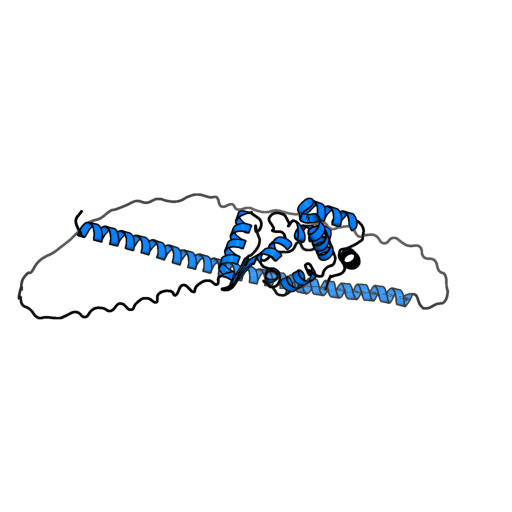ALA A 1 282 ? 7.707 -1.336 -21.390 1.00 96.00 282 ALA A O 1
ATOM 2090 N N . LYS A 1 283 ? 6.794 0.291 -20.145 1.00 95.38 283 LYS A N 1
ATOM 2091 C CA . LYS A 1 283 ? 7.880 1.264 -20.361 1.00 95.38 283 LYS A CA 1
ATOM 2092 C C . LYS A 1 283 ? 9.241 0.764 -19.861 1.00 95.38 283 LYS A C 1
ATOM 2094 O O . LYS A 1 283 ? 10.268 1.030 -20.496 1.00 95.38 283 LYS A O 1
ATOM 2099 N N . TYR A 1 284 ? 9.256 0.069 -18.723 1.00 93.81 284 TYR A N 1
ATOM 2100 C CA . TYR A 1 284 ? 10.483 -0.405 -18.077 1.00 93.81 284 TYR A CA 1
ATOM 2101 C C . TYR A 1 284 ? 10.730 -1.914 -18.225 1.00 93.81 284 TYR A C 1
ATOM 2103 O O . TYR A 1 284 ? 11.728 -2.425 -17.708 1.00 93.81 284 TYR A O 1
ATOM 2111 N N . ALA A 1 285 ? 9.886 -2.622 -18.976 1.00 92.44 285 ALA A N 1
ATOM 2112 C CA . ALA A 1 285 ? 10.062 -4.034 -19.286 1.00 92.44 285 ALA A CA 1
ATOM 2113 C C . ALA A 1 285 ? 11.441 -4.284 -19.922 1.00 92.44 285 ALA A C 1
ATOM 2115 O O . ALA A 1 285 ? 11.881 -3.566 -20.822 1.00 92.44 285 ALA A O 1
ATOM 2116 N N . GLY A 1 286 ? 12.163 -5.285 -19.412 1.00 89.50 286 GLY A N 1
ATOM 2117 C CA . GLY A 1 286 ? 13.499 -5.643 -19.902 1.00 89.50 286 GLY A CA 1
ATOM 2118 C C . GLY A 1 286 ? 14.612 -4.624 -19.606 1.00 89.50 286 GLY A C 1
ATOM 2119 O O . GLY A 1 286 ? 15.737 -4.819 -20.057 1.00 89.50 286 GLY A O 1
ATOM 2120 N N . ARG A 1 287 ? 14.356 -3.554 -18.835 1.00 88.38 287 ARG A N 1
ATOM 2121 C CA . ARG A 1 287 ? 15.362 -2.521 -18.493 1.00 88.38 287 ARG A CA 1
ATOM 2122 C C . ARG A 1 287 ? 16.273 -2.889 -17.311 1.00 88.38 287 ARG A C 1
ATOM 2124 O O . ARG A 1 287 ? 16.994 -2.031 -16.807 1.00 88.38 287 ARG A O 1
ATOM 2131 N N . GLY A 1 288 ? 16.259 -4.150 -16.881 1.00 86.88 288 GLY A N 1
ATOM 2132 C CA . GLY A 1 288 ? 17.115 -4.672 -15.817 1.00 86.88 288 GLY A CA 1
ATOM 2133 C C . GLY A 1 288 ? 16.396 -4.881 -14.484 1.00 86.88 288 GLY A C 1
ATOM 2134 O O . GLY A 1 288 ? 15.174 -5.029 -14.423 1.00 86.88 288 GLY A O 1
ATOM 2135 N N . GLY A 1 289 ? 17.185 -4.953 -13.412 1.00 85.69 289 GLY A N 1
ATOM 2136 C CA . GLY A 1 289 ? 16.697 -5.167 -12.057 1.00 85.69 289 GLY A CA 1
ATOM 2137 C C . GLY A 1 289 ? 16.059 -3.921 -11.442 1.00 85.69 289 GLY A C 1
ATOM 2138 O O . GLY A 1 289 ? 15.975 -2.845 -12.036 1.00 85.69 289 GLY A O 1
ATOM 2139 N N . ALA A 1 290 ? 15.597 -4.062 -10.198 1.00 84.38 290 ALA A N 1
ATOM 2140 C CA . ALA A 1 290 ? 14.901 -2.984 -9.497 1.00 84.38 290 ALA A CA 1
ATOM 2141 C C . ALA A 1 290 ? 15.751 -1.714 -9.344 1.00 84.38 290 ALA A C 1
ATOM 2143 O O . ALA A 1 290 ? 15.230 -0.606 -9.432 1.00 84.38 290 ALA A O 1
ATOM 2144 N N . ILE A 1 291 ? 17.062 -1.855 -9.130 1.00 85.00 291 ILE A N 1
ATOM 2145 C CA . ILE A 1 291 ? 17.956 -0.709 -8.927 1.00 85.00 291 ILE A CA 1
ATOM 2146 C C . ILE A 1 291 ? 18.097 0.091 -10.224 1.00 85.00 291 ILE A C 1
ATOM 2148 O O . ILE A 1 291 ? 18.039 1.322 -10.193 1.00 85.00 291 ILE A O 1
ATOM 2152 N N . GLU A 1 292 ? 18.275 -0.596 -11.349 1.00 89.50 292 GLU A N 1
ATOM 2153 C CA . GLU A 1 292 ? 18.398 -0.007 -12.680 1.00 89.50 292 GLU A CA 1
ATOM 2154 C C . GLU A 1 292 ? 17.112 0.728 -13.056 1.00 89.50 292 GLU A C 1
ATOM 2156 O O . GLU A 1 292 ? 17.150 1.917 -13.384 1.00 89.50 292 GLU A O 1
ATOM 2161 N N . VAL A 1 293 ? 15.966 0.061 -12.895 1.00 90.56 293 VAL A N 1
ATOM 2162 C CA . VAL A 1 293 ? 14.653 0.643 -13.188 1.00 90.56 293 VAL A CA 1
ATOM 2163 C C . VAL A 1 293 ? 14.365 1.846 -12.294 1.00 90.56 293 VAL A C 1
ATOM 2165 O O . VAL A 1 293 ? 13.897 2.871 -12.781 1.00 90.56 293 VAL A O 1
ATOM 2168 N N . PHE A 1 294 ? 14.697 1.793 -11.001 1.00 89.00 294 PHE A N 1
ATOM 2169 C CA . PHE A 1 294 ? 14.440 2.914 -10.091 1.00 89.00 294 PHE A CA 1
ATOM 2170 C C . PHE A 1 294 ? 15.303 4.134 -10.422 1.00 89.00 294 PHE A C 1
ATOM 2172 O O . PHE A 1 294 ? 14.842 5.265 -10.259 1.00 89.00 294 PHE A O 1
ATOM 2179 N N . LYS A 1 295 ? 16.544 3.927 -10.882 1.00 90.00 295 LYS A N 1
ATOM 2180 C CA . LYS A 1 295 ? 17.412 5.015 -11.355 1.00 90.00 295 LYS A CA 1
ATOM 2181 C C . LYS A 1 295 ? 16.873 5.627 -12.644 1.00 90.00 295 LYS A C 1
ATOM 2183 O O . LYS A 1 295 ? 16.776 6.848 -12.720 1.00 90.00 295 LYS A O 1
ATOM 2188 N N . LEU A 1 296 ? 16.489 4.793 -13.610 1.00 92.88 296 LEU A N 1
ATOM 2189 C CA . LEU A 1 296 ? 15.956 5.249 -14.892 1.00 92.88 296 LEU A CA 1
ATOM 2190 C C . LEU A 1 296 ? 14.635 6.008 -14.709 1.00 92.88 296 LEU A C 1
ATOM 2192 O O . LEU A 1 296 ? 14.495 7.129 -15.184 1.00 92.88 296 LEU A O 1
ATOM 2196 N N . ALA A 1 297 ? 13.714 5.461 -13.915 1.00 91.69 297 ALA A N 1
ATOM 2197 C CA . ALA A 1 297 ? 12.451 6.117 -13.599 1.00 91.69 297 ALA A CA 1
ATOM 2198 C C . ALA A 1 297 ? 12.647 7.460 -12.882 1.00 91.69 297 ALA A C 1
ATOM 2200 O O . ALA A 1 297 ? 11.901 8.401 -13.129 1.00 91.69 297 ALA A O 1
ATOM 2201 N N . ARG A 1 298 ? 13.678 7.596 -12.037 1.00 90.50 298 ARG A N 1
ATOM 2202 C CA . ARG A 1 298 ? 14.007 8.877 -11.393 1.00 90.50 298 ARG A CA 1
ATOM 2203 C C . ARG A 1 298 ? 14.566 9.913 -12.373 1.00 90.50 298 ARG A C 1
ATOM 2205 O O . ARG A 1 298 ? 14.377 11.102 -12.140 1.00 90.50 298 ARG A O 1
ATOM 2212 N N . ALA A 1 299 ? 15.269 9.482 -13.419 1.00 91.44 299 ALA A N 1
ATOM 2213 C CA . ALA A 1 299 ? 15.734 10.375 -14.477 1.00 91.44 299 ALA A CA 1
ATOM 2214 C C . ALA A 1 299 ? 14.565 10.850 -15.356 1.00 91.44 299 ALA A C 1
ATOM 2216 O O . ALA A 1 299 ? 14.477 12.035 -15.660 1.00 91.44 299 ALA A O 1
ATOM 2217 N N . ASP A 1 300 ? 13.642 9.944 -15.688 1.00 92.12 300 ASP A N 1
ATOM 2218 C CA . ASP A 1 300 ? 12.442 10.253 -16.475 1.00 92.12 300 ASP A CA 1
ATOM 2219 C C . ASP A 1 300 ? 11.429 11.121 -15.707 1.00 92.12 300 ASP A C 1
ATOM 2221 O O . ASP A 1 300 ? 10.731 11.944 -16.299 1.00 92.12 300 ASP A O 1
ATOM 2225 N N . TYR A 1 301 ? 11.333 10.918 -14.391 1.00 91.00 301 TYR A N 1
ATOM 2226 C CA . TYR A 1 301 ? 10.410 11.609 -13.492 1.00 91.00 301 TYR A CA 1
ATOM 2227 C C . TYR A 1 301 ? 11.187 12.254 -12.339 1.00 91.00 301 TYR A C 1
ATOM 2229 O O . TYR A 1 301 ? 11.205 11.724 -11.219 1.00 91.00 301 TYR A O 1
ATOM 2237 N N . PRO A 1 302 ? 11.859 13.391 -12.595 1.00 84.88 302 PRO A N 1
ATOM 2238 C CA . PRO A 1 302 ? 12.602 14.083 -11.560 1.00 84.88 302 PRO A CA 1
ATOM 2239 C C . PRO A 1 302 ? 11.654 14.571 -10.451 1.00 84.88 302 PRO A C 1
ATOM 2241 O O . PRO A 1 302 ? 10.537 15.015 -10.736 1.00 84.88 302 PRO A O 1
ATOM 2244 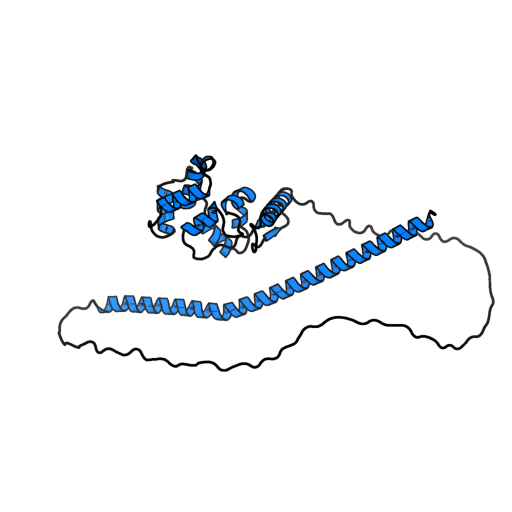N N . PRO A 1 303 ? 12.076 14.493 -9.176 1.00 78.56 303 PRO A N 1
ATOM 2245 C CA . PRO A 1 303 ? 11.292 15.016 -8.066 1.00 78.56 303 PRO A CA 1
ATOM 2246 C C . PRO A 1 303 ? 11.096 16.524 -8.239 1.00 78.56 303 PRO A C 1
ATOM 2248 O O . PRO A 1 303 ? 12.063 17.265 -8.412 1.00 78.56 303 PRO A O 1
ATOM 2251 N N . GLN A 1 304 ? 9.842 16.962 -8.194 1.00 69.00 304 GLN A N 1
ATOM 2252 C CA . GLN A 1 304 ? 9.489 18.376 -8.210 1.00 69.00 304 GLN A CA 1
ATOM 2253 C C . GLN A 1 304 ? 9.585 18.870 -6.763 1.00 69.00 304 GLN A C 1
ATOM 2255 O O . GLN A 1 304 ? 8.824 18.411 -5.911 1.00 69.00 304 GLN A O 1
ATOM 2260 N N . PHE A 1 305 ? 10.601 19.684 -6.475 1.00 53.91 305 PHE A N 1
ATOM 2261 C CA . PHE A 1 305 ? 10.817 20.320 -5.175 1.00 53.91 305 PHE A CA 1
ATOM 2262 C C . PHE A 1 305 ? 10.340 21.765 -5.217 1.00 53.91 305 PHE A C 1
ATOM 2264 O O . PHE A 1 305 ? 10.558 22.407 -6.269 1.00 53.91 305 PHE A O 1
#